Protein AF-A0A2W5KYD9-F1 (afdb_monomer)

Sequence (309 aa):
MPAWAARDASGAVLNAMAQARIAEEENRPAAALMALTTLASHAPTLPGLRGRMLEQAIEAGDLAAARSAAAALWQAGDLRFDAQLVLVVDAMRRSDWKGAQAYLDGRSGKTGADLGARLIHDSLDAWIAVGRRDAAAEAVLLRAGGGARPEPALLLEAALVQLARGRVQEAVELSDAVTLTDRTSQLVALRLAATFDRVKQGAAADRLRKRITLAAGGREDPALMLPDRPVLTPRQGGAHWLALIADGMARTPNSSAKVPLLFARAAYWLDPDDWTARAALVEALDRNERGADALALLDAGRQGLPPVL

Mean predicted aligned error: 6.6 Å

Solvent-accessible surface area (backbone atoms only — not comparable to full-atom values): 16009 Å² total; per-residue (Å²): 142,63,70,63,65,53,48,52,52,52,52,51,41,53,49,23,50,50,49,18,51,51,22,53,76,69,71,33,29,58,57,14,32,53,22,45,51,55,26,39,76,76,44,72,80,50,85,66,48,53,59,52,38,22,53,22,16,54,69,53,63,38,60,70,56,20,40,52,28,22,51,54,33,47,76,70,67,50,79,46,67,72,37,36,53,44,48,23,42,52,22,47,63,71,65,35,38,68,57,19,49,53,42,65,55,67,56,78,85,65,75,90,80,54,66,70,56,63,74,44,44,48,61,42,50,23,23,37,27,50,65,67,61,49,92,63,27,33,52,56,20,47,55,60,16,64,40,101,65,66,34,47,40,38,42,39,49,25,22,40,47,29,43,54,69,69,38,52,68,61,19,50,55,49,51,71,70,52,67,69,83,48,71,65,25,39,56,44,43,48,32,42,22,31,28,27,44,77,73,71,35,49,75,58,16,54,53,46,51,52,51,41,53,61,64,48,68,82,59,89,50,72,78,80,68,52,82,78,52,58,50,67,46,41,42,44,45,44,11,51,55,30,12,50,51,11,45,56,44,65,70,38,84,94,50,66,46,64,58,19,32,52,30,4,47,49,4,26,70,41,29,69,82,39,64,62,12,43,50,24,31,30,55,22,28,40,65,61,78,30,51,71,63,24,49,53,55,50,59,68,39,62,82,70,56,74,84,84,126

Foldseek 3Di:
DPPVVVVVLVVQLVVLVVQLVVCVVVLNLVSNLVSLVSNCVSCVPPPCSLVSNLLSCLSVLPLVSNQVSLVVCVVVVNLDPLSLLSQLLVCVLVLVLVSNVCSLCVCVPPDDDPVSSVLQNLQLQLLSCLSVVPPQSLPSLCDVQVPPHHDLLSLLSSLLSCVLNVVPVVSLVSLVPGQQADDSNLLSLLQSLLQCVVVVNPVSSVVSVVNSVVNCVPDDDVSSVPDHDHQRHSLSSSLSSLLSVLVVQLPDPPHDLSVSSSSLSSSCSSPVPDPSSLVSNLSSCVVSVNNVVSVVSVVVCVVPDDPPD

Structure (mmCIF, N/CA/C/O backbone):
data_AF-A0A2W5KYD9-F1
#
_entry.id   AF-A0A2W5KYD9-F1
#
loop_
_atom_site.group_PDB
_atom_site.id
_atom_site.type_symbol
_atom_site.label_atom_id
_atom_site.label_alt_id
_atom_site.label_comp_id
_atom_site.label_asym_id
_atom_site.label_entity_id
_atom_site.label_seq_id
_atom_site.pdbx_PDB_ins_code
_atom_site.Cartn_x
_atom_site.Cartn_y
_atom_site.Cartn_z
_atom_site.occupancy
_atom_site.B_iso_or_equiv
_atom_site.auth_seq_id
_atom_site.auth_comp_id
_atom_site.auth_asym_id
_atom_site.auth_atom_id
_atom_site.pdbx_PDB_model_num
ATOM 1 N N . MET A 1 1 ? 39.799 -11.633 -35.690 1.00 51.69 1 MET A N 1
ATOM 2 C CA . MET A 1 1 ? 38.345 -11.424 -35.873 1.00 51.69 1 MET A CA 1
ATOM 3 C C . MET A 1 1 ? 37.736 -10.601 -34.721 1.00 51.69 1 MET A C 1
ATOM 5 O O . MET A 1 1 ? 37.120 -11.205 -33.857 1.00 51.69 1 MET A O 1
ATOM 9 N N . PRO A 1 2 ? 37.906 -9.260 -34.649 1.00 58.34 2 PRO A N 1
ATOM 10 C CA . PRO A 1 2 ? 37.255 -8.450 -33.599 1.00 58.34 2 PRO A CA 1
ATOM 11 C C . PRO A 1 2 ? 36.249 -7.398 -34.119 1.00 58.34 2 PRO A C 1
ATOM 13 O O . PRO A 1 2 ? 35.362 -6.981 -33.385 1.00 58.34 2 PRO A O 1
ATOM 16 N N . ALA A 1 3 ? 36.348 -6.966 -35.381 1.00 48.97 3 ALA A N 1
ATOM 17 C CA . ALA A 1 3 ? 35.608 -5.801 -35.879 1.00 48.97 3 ALA A CA 1
ATOM 18 C C . ALA A 1 3 ? 34.137 -6.086 -36.241 1.00 48.97 3 ALA A C 1
ATOM 20 O O . ALA A 1 3 ? 33.310 -5.181 -36.176 1.00 48.97 3 ALA A O 1
ATOM 21 N N . TRP A 1 4 ? 33.804 -7.323 -36.626 1.00 43.03 4 TRP A N 1
ATOM 22 C CA . TRP A 1 4 ? 32.435 -7.702 -37.006 1.00 43.03 4 TRP A CA 1
ATOM 23 C C . TRP A 1 4 ? 31.566 -7.955 -35.772 1.00 43.03 4 TRP A C 1
ATOM 25 O O . TRP A 1 4 ? 30.518 -7.338 -35.645 1.00 43.03 4 TRP A O 1
ATOM 35 N N . ALA A 1 5 ? 32.077 -8.694 -34.782 1.00 54.06 5 ALA A N 1
ATOM 36 C CA . ALA A 1 5 ? 31.387 -8.908 -33.508 1.00 54.06 5 ALA A CA 1
ATOM 37 C C . ALA A 1 5 ? 31.076 -7.594 -32.759 1.00 54.06 5 ALA A C 1
ATOM 39 O O . ALA A 1 5 ? 30.015 -7.458 -32.158 1.00 54.06 5 ALA A O 1
ATOM 40 N N . ALA A 1 6 ? 31.970 -6.599 -32.830 1.00 59.09 6 ALA A N 1
ATOM 41 C CA . ALA A 1 6 ? 31.727 -5.279 -32.246 1.00 59.09 6 ALA A CA 1
ATOM 42 C C . ALA A 1 6 ? 30.651 -4.470 -33.001 1.00 59.09 6 ALA A C 1
ATOM 44 O O . ALA A 1 6 ? 29.871 -3.751 -32.371 1.00 59.09 6 ALA A O 1
ATOM 45 N N . ARG A 1 7 ? 30.578 -4.582 -34.337 1.00 60.56 7 ARG A N 1
ATOM 46 C CA . ARG A 1 7 ? 29.508 -3.964 -35.143 1.00 60.56 7 ARG A CA 1
ATOM 47 C C . ARG A 1 7 ? 28.155 -4.633 -34.914 1.00 60.56 7 ARG A C 1
ATOM 49 O O . ARG A 1 7 ? 27.170 -3.917 -34.758 1.00 60.56 7 ARG A O 1
ATOM 56 N N . ASP A 1 8 ? 28.122 -5.957 -34.813 1.00 64.88 8 ASP A N 1
ATOM 57 C CA . ASP A 1 8 ? 26.895 -6.720 -34.560 1.00 64.88 8 ASP A CA 1
ATOM 58 C C . ASP A 1 8 ? 26.340 -6.430 -33.159 1.00 64.88 8 ASP A C 1
ATOM 60 O O . ASP A 1 8 ? 25.150 -6.157 -33.004 1.00 64.88 8 ASP A O 1
ATOM 64 N N . ALA A 1 9 ? 27.214 -6.364 -32.146 1.00 67.94 9 ALA A N 1
ATOM 65 C CA . ALA A 1 9 ? 26.836 -5.949 -30.795 1.00 67.94 9 ALA A CA 1
ATOM 66 C C . ALA A 1 9 ? 26.311 -4.501 -30.758 1.00 67.94 9 ALA A C 1
ATOM 68 O O . ALA A 1 9 ? 25.329 -4.215 -30.074 1.00 67.94 9 ALA A O 1
ATOM 69 N N . SER A 1 10 ? 26.915 -3.591 -31.531 1.00 76.06 10 SER A N 1
ATOM 70 C CA . SER A 1 10 ? 26.472 -2.190 -31.606 1.00 76.06 10 SER A CA 1
ATOM 71 C C . SER A 1 10 ? 25.113 -2.050 -32.306 1.00 76.06 10 SER A C 1
ATOM 73 O O . SER A 1 10 ? 24.264 -1.285 -31.851 1.00 76.06 10 SER A O 1
ATOM 75 N N . GLY A 1 11 ? 24.871 -2.819 -33.374 1.00 85.12 11 GLY A N 1
ATOM 76 C CA . GLY A 1 11 ? 23.573 -2.881 -34.052 1.00 85.12 11 GLY A CA 1
ATOM 77 C C . GLY A 1 11 ? 22.468 -3.455 -33.161 1.00 85.12 11 GLY A C 1
ATOM 78 O O . GLY A 1 11 ? 21.372 -2.898 -33.109 1.00 85.12 11 GLY A O 1
ATOM 79 N N . ALA A 1 12 ? 22.766 -4.513 -32.400 1.00 85.56 12 ALA A N 1
ATOM 80 C CA . ALA A 1 12 ? 21.826 -5.114 -31.453 1.00 85.56 12 ALA A CA 1
ATOM 81 C C . ALA A 1 12 ? 21.432 -4.147 -30.322 1.00 85.56 12 ALA A C 1
ATOM 83 O O . ALA A 1 12 ? 20.250 -4.038 -29.993 1.00 85.56 12 ALA A O 1
ATOM 84 N N . VAL A 1 13 ? 22.397 -3.398 -29.772 1.00 88.81 13 VAL A N 1
ATOM 85 C CA . VAL A 1 13 ? 22.153 -2.370 -28.742 1.00 88.81 13 VAL A CA 1
ATOM 86 C C . VAL A 1 13 ? 21.241 -1.260 -29.266 1.00 88.81 13 VAL A C 1
ATOM 88 O O . VAL A 1 13 ? 20.261 -0.912 -28.606 1.00 88.81 13 VAL A O 1
ATOM 91 N N . LEU A 1 14 ? 21.526 -0.722 -30.457 1.00 89.88 14 LEU A N 1
ATOM 92 C CA . LEU A 1 14 ? 20.711 0.336 -31.061 1.00 89.88 14 LEU A CA 1
ATOM 93 C C . LEU A 1 14 ? 19.295 -0.148 -31.379 1.00 89.88 14 LEU A C 1
ATOM 95 O O . LEU A 1 14 ? 18.331 0.558 -31.086 1.00 89.88 14 LEU A O 1
ATOM 99 N N . ASN A 1 15 ? 19.157 -1.362 -31.916 1.00 92.56 15 ASN A N 1
ATOM 100 C CA . ASN A 1 15 ? 17.852 -1.947 -32.202 1.00 92.56 15 ASN A CA 1
ATOM 101 C C . ASN A 1 15 ? 17.028 -2.155 -30.920 1.00 92.56 15 ASN A C 1
ATOM 103 O O . ASN A 1 15 ? 15.871 -1.747 -30.866 1.00 92.56 15 ASN A O 1
ATOM 107 N N . ALA A 1 16 ? 17.624 -2.716 -29.862 1.00 91.94 16 ALA A N 1
ATOM 108 C CA . ALA A 1 16 ? 16.940 -2.900 -28.581 1.00 91.94 16 ALA A CA 1
ATOM 109 C C . ALA A 1 16 ? 16.530 -1.558 -27.946 1.00 91.94 16 ALA A C 1
ATOM 111 O O . ALA A 1 16 ? 15.434 -1.438 -27.400 1.00 91.94 16 ALA A O 1
ATOM 112 N N . MET A 1 17 ? 17.373 -0.525 -28.057 1.00 91.94 17 MET A N 1
ATOM 113 C CA . MET A 1 17 ? 17.042 0.820 -27.584 1.00 91.94 17 MET A CA 1
ATOM 114 C C . MET A 1 17 ? 15.884 1.443 -28.376 1.00 91.94 17 MET A C 1
ATOM 116 O O . MET A 1 17 ? 14.991 2.033 -27.768 1.00 91.94 17 MET A O 1
ATOM 120 N N . ALA A 1 18 ? 15.874 1.292 -29.704 1.00 94.75 18 ALA A N 1
ATOM 121 C CA . ALA A 1 18 ? 14.788 1.771 -30.555 1.00 94.75 18 ALA A CA 1
ATOM 122 C C . ALA A 1 18 ? 13.467 1.054 -30.235 1.00 94.75 18 ALA A C 1
ATOM 124 O O . ALA A 1 18 ? 12.450 1.712 -30.034 1.00 94.75 18 ALA A O 1
ATOM 125 N N . GLN A 1 19 ? 13.489 -0.275 -30.099 1.00 95.50 19 GLN A N 1
ATOM 126 C CA . GLN A 1 19 ? 12.313 -1.065 -29.719 1.00 95.50 19 GLN A CA 1
ATOM 127 C C . GLN A 1 19 ? 11.769 -0.671 -28.344 1.00 95.50 19 GLN A C 1
ATOM 129 O O . GLN A 1 19 ? 10.561 -0.504 -28.192 1.00 95.50 19 GLN A O 1
ATOM 134 N N . ALA A 1 20 ? 12.651 -0.473 -27.358 1.00 94.88 20 ALA A N 1
ATOM 135 C CA . ALA A 1 20 ? 12.248 -0.002 -26.037 1.00 94.88 20 ALA A CA 1
ATOM 136 C C . ALA A 1 20 ? 11.570 1.368 -26.121 1.00 94.88 20 ALA A C 1
ATOM 138 O O . ALA A 1 20 ? 10.526 1.568 -25.510 1.00 94.88 20 ALA A O 1
ATOM 139 N N . ARG A 1 21 ? 12.130 2.296 -26.907 1.00 95.06 21 ARG A N 1
ATOM 140 C CA . ARG A 1 21 ? 11.574 3.642 -27.046 1.00 95.06 21 ARG A CA 1
ATOM 141 C C . ARG A 1 21 ? 10.215 3.650 -27.745 1.00 95.06 21 ARG A C 1
ATOM 143 O O . ARG A 1 21 ? 9.313 4.326 -27.269 1.00 95.06 21 ARG A O 1
ATOM 150 N N . ILE A 1 22 ? 10.065 2.879 -28.822 1.00 96.75 22 ILE A N 1
ATOM 151 C CA . ILE A 1 22 ? 8.786 2.729 -29.529 1.00 96.75 22 ILE A CA 1
ATOM 152 C C . ILE A 1 22 ? 7.730 2.166 -28.575 1.00 96.75 22 ILE A C 1
ATOM 154 O O . ILE A 1 22 ? 6.649 2.727 -28.461 1.00 96.75 22 ILE A O 1
ATOM 158 N N . ALA A 1 23 ? 8.052 1.105 -27.832 1.00 94.88 23 ALA A N 1
ATOM 159 C CA . ALA A 1 23 ? 7.108 0.512 -26.891 1.00 94.88 23 ALA A CA 1
ATOM 160 C C . ALA A 1 23 ? 6.724 1.463 -25.740 1.00 94.88 23 ALA A C 1
ATOM 162 O O . ALA A 1 23 ? 5.575 1.451 -25.308 1.00 94.88 23 ALA A O 1
ATOM 163 N N . GLU A 1 24 ? 7.652 2.294 -25.254 1.00 93.69 24 GLU A N 1
ATOM 164 C CA . GLU A 1 24 ? 7.353 3.351 -24.274 1.00 93.69 24 GLU A CA 1
ATOM 165 C C . GLU A 1 24 ? 6.409 4.417 -24.852 1.00 93.69 24 GLU A C 1
ATOM 167 O O . GLU A 1 24 ? 5.484 4.846 -24.168 1.00 93.69 24 GLU A O 1
ATOM 172 N N . GLU A 1 25 ? 6.617 4.837 -26.103 1.00 92.62 25 GLU A N 1
ATOM 173 C CA . GLU A 1 25 ? 5.760 5.818 -26.789 1.00 92.62 25 GLU A CA 1
ATOM 174 C C . GLU A 1 25 ? 4.370 5.259 -27.108 1.00 92.62 25 GLU A C 1
ATOM 176 O O . GLU A 1 25 ? 3.381 5.982 -27.038 1.00 92.62 25 GLU A O 1
ATOM 181 N N . GLU A 1 26 ? 4.278 3.962 -27.391 1.00 93.06 26 GLU A N 1
ATOM 182 C CA . GLU A 1 26 ? 3.017 3.244 -27.587 1.00 93.06 26 GLU A CA 1
ATOM 183 C C . GLU A 1 26 ? 2.330 2.848 -26.268 1.00 93.06 26 GLU A C 1
ATOM 185 O O . GLU A 1 26 ? 1.309 2.159 -26.303 1.00 93.06 26 GLU A O 1
ATOM 190 N N . ASN A 1 27 ? 2.884 3.236 -25.111 1.00 90.12 27 ASN A N 1
ATOM 191 C CA . ASN A 1 27 ? 2.369 2.892 -23.782 1.00 90.12 27 ASN A CA 1
ATOM 192 C C . ASN A 1 27 ? 2.209 1.368 -23.572 1.00 90.12 27 ASN A C 1
ATOM 194 O O . ASN A 1 27 ? 1.225 0.875 -23.016 1.00 90.12 27 ASN A O 1
ATOM 198 N N . ARG A 1 28 ? 3.198 0.595 -24.044 1.00 93.38 28 ARG A N 1
ATOM 199 C CA . ARG A 1 28 ? 3.281 -0.873 -23.942 1.00 93.38 28 ARG A CA 1
ATOM 200 C C . ARG A 1 28 ? 4.388 -1.286 -22.964 1.00 93.38 28 ARG A C 1
ATOM 202 O O . ARG A 1 28 ? 5.424 -1.809 -23.391 1.00 93.38 28 ARG A O 1
ATOM 209 N N . PRO A 1 29 ? 4.189 -1.125 -21.644 1.00 94.25 29 PRO A N 1
ATOM 210 C CA . PRO A 1 29 ? 5.271 -1.253 -20.669 1.00 94.25 29 PRO A CA 1
ATOM 211 C C . PRO A 1 29 ? 5.880 -2.658 -20.585 1.00 94.25 29 PRO A C 1
ATOM 213 O O . PRO A 1 29 ? 7.080 -2.801 -20.372 1.00 94.25 29 PRO A O 1
ATOM 216 N N . ALA A 1 30 ? 5.096 -3.716 -20.824 1.00 94.44 30 ALA A N 1
ATOM 217 C CA . ALA A 1 30 ? 5.629 -5.079 -20.876 1.00 94.44 30 ALA A CA 1
ATOM 218 C C . ALA A 1 30 ? 6.580 -5.287 -22.073 1.00 94.44 30 ALA A C 1
ATOM 220 O O . ALA A 1 30 ? 7.645 -5.887 -21.927 1.00 94.44 30 ALA A O 1
ATOM 221 N N . ALA A 1 31 ? 6.233 -4.743 -23.245 1.00 95.31 31 ALA A N 1
ATOM 222 C CA . ALA A 1 31 ? 7.085 -4.803 -24.431 1.00 95.31 31 ALA A CA 1
ATOM 223 C C . ALA A 1 31 ? 8.344 -3.938 -24.259 1.00 95.31 31 ALA A C 1
ATOM 225 O O . ALA A 1 31 ? 9.447 -4.380 -24.588 1.00 95.31 31 ALA A O 1
ATOM 226 N N . ALA A 1 32 ? 8.200 -2.747 -23.667 1.00 96.44 32 ALA A N 1
ATOM 227 C CA . ALA A 1 32 ? 9.325 -1.886 -23.322 1.00 96.44 32 ALA A CA 1
ATOM 228 C C . ALA A 1 32 ? 10.283 -2.588 -22.351 1.00 96.44 32 ALA A C 1
ATOM 230 O O . ALA A 1 32 ? 11.487 -2.631 -22.594 1.00 96.44 32 ALA A O 1
ATOM 231 N N . LEU A 1 33 ? 9.759 -3.222 -21.299 1.00 96.75 33 LEU A N 1
ATOM 232 C CA . LEU A 1 33 ? 10.554 -3.989 -20.342 1.00 96.75 33 LEU A CA 1
ATOM 233 C C . LEU A 1 33 ? 11.313 -5.148 -21.006 1.00 96.75 33 LEU A C 1
ATOM 235 O O . LEU A 1 33 ? 12.492 -5.355 -20.708 1.00 96.75 33 LEU A O 1
ATOM 239 N N . MET A 1 34 ? 10.681 -5.887 -21.923 1.00 96.38 34 MET A N 1
ATOM 240 C CA . MET A 1 34 ? 11.351 -6.949 -22.686 1.00 96.38 34 MET A CA 1
ATOM 241 C C . MET A 1 34 ? 12.514 -6.403 -23.527 1.00 96.38 34 MET A C 1
ATOM 243 O O . MET A 1 34 ? 13.619 -6.959 -23.507 1.00 96.38 34 MET A O 1
ATOM 247 N N . ALA A 1 35 ? 12.300 -5.288 -24.229 1.00 95.81 35 ALA A N 1
ATOM 248 C CA . ALA A 1 35 ? 13.339 -4.643 -25.025 1.00 95.81 35 ALA A CA 1
ATOM 249 C C . ALA A 1 35 ? 14.477 -4.086 -24.147 1.00 95.81 35 ALA A C 1
ATOM 251 O O . ALA A 1 35 ? 15.650 -4.276 -24.464 1.00 95.81 35 ALA A O 1
ATOM 252 N N . LEU A 1 36 ? 14.163 -3.487 -22.993 1.00 96.25 36 LEU A N 1
ATOM 253 C CA . LEU A 1 36 ? 15.159 -3.016 -22.022 1.00 96.25 36 LEU A CA 1
ATOM 254 C C . LEU A 1 36 ? 15.950 -4.168 -21.387 1.00 96.25 36 LEU A C 1
ATOM 256 O O . LEU A 1 36 ? 17.146 -4.031 -21.150 1.00 96.25 36 LEU A O 1
ATOM 260 N N . THR A 1 37 ? 15.317 -5.317 -21.154 1.00 95.00 37 THR A N 1
ATOM 261 C CA . THR A 1 37 ? 16.001 -6.531 -20.678 1.00 95.00 37 THR A CA 1
ATOM 262 C C . THR A 1 37 ? 16.984 -7.048 -21.728 1.00 95.00 37 THR A C 1
ATOM 264 O O . THR A 1 37 ? 18.118 -7.400 -21.402 1.00 95.00 37 THR A O 1
ATOM 267 N N . THR A 1 38 ? 16.590 -7.011 -23.003 1.00 94.62 38 THR A N 1
ATOM 268 C CA . THR A 1 38 ? 17.481 -7.324 -24.130 1.00 94.62 38 THR A CA 1
ATOM 269 C C . THR A 1 38 ? 18.628 -6.318 -24.218 1.00 94.62 38 THR A C 1
ATOM 271 O O . THR A 1 38 ? 19.781 -6.694 -24.400 1.00 94.62 38 THR A O 1
ATOM 274 N N . LEU A 1 39 ? 18.360 -5.027 -24.024 1.00 93.44 39 LEU A N 1
ATOM 275 C CA . LEU A 1 39 ? 19.405 -4.008 -23.956 1.00 93.44 39 LEU A CA 1
ATOM 276 C C . LEU A 1 39 ? 20.373 -4.276 -22.790 1.00 93.44 39 LEU A C 1
ATOM 278 O O . LEU A 1 39 ? 21.585 -4.183 -22.971 1.00 93.44 39 LEU A O 1
ATOM 282 N N . ALA A 1 40 ? 19.868 -4.681 -21.623 1.00 93.06 40 ALA A N 1
ATOM 283 C CA . ALA A 1 40 ? 20.679 -4.998 -20.449 1.00 93.06 40 ALA A CA 1
ATOM 284 C C . ALA A 1 40 ? 21.603 -6.205 -20.653 1.00 93.06 40 ALA A C 1
ATOM 286 O O . ALA A 1 40 ? 22.701 -6.209 -20.100 1.00 93.06 40 ALA A O 1
ATOM 287 N N . SER A 1 41 ? 21.218 -7.199 -21.462 1.00 92.69 41 SER A N 1
ATOM 288 C CA . SER A 1 41 ? 22.099 -8.336 -21.765 1.00 92.69 41 SER A CA 1
ATOM 289 C C . SER A 1 41 ? 23.302 -7.945 -22.629 1.00 92.69 41 SER A C 1
ATOM 291 O O . SER A 1 41 ? 24.327 -8.618 -22.579 1.00 92.69 41 SER A O 1
ATOM 293 N N . HIS A 1 42 ? 23.193 -6.860 -23.402 1.00 91.50 42 HIS A N 1
ATOM 294 C CA . HIS A 1 42 ? 24.260 -6.364 -24.279 1.00 91.50 42 HIS A CA 1
ATOM 295 C C . HIS A 1 42 ? 25.037 -5.183 -23.670 1.00 91.50 42 HIS A C 1
ATOM 297 O O . HIS A 1 42 ? 26.229 -5.032 -23.928 1.00 91.50 42 HIS A O 1
ATOM 303 N N . ALA A 1 43 ? 24.382 -4.350 -22.854 1.00 90.31 43 ALA A N 1
ATOM 304 C CA . ALA A 1 43 ? 24.940 -3.135 -22.258 1.00 90.31 43 ALA A CA 1
ATOM 305 C C . ALA A 1 43 ? 24.471 -2.940 -20.792 1.00 90.31 43 ALA A C 1
ATOM 307 O O . ALA A 1 43 ? 23.767 -1.975 -20.480 1.00 90.31 43 ALA A O 1
ATOM 308 N N . PRO A 1 44 ? 24.869 -3.821 -19.852 1.00 87.50 44 PRO A N 1
ATOM 309 C CA . PRO A 1 44 ? 24.339 -3.851 -18.478 1.00 87.50 44 PRO A CA 1
ATOM 310 C C . PRO A 1 44 ? 24.717 -2.640 -17.610 1.00 87.50 44 PRO A C 1
ATOM 312 O O . PRO A 1 44 ? 24.123 -2.424 -16.550 1.00 87.50 44 PRO A O 1
ATOM 315 N N . THR A 1 45 ? 25.731 -1.877 -18.019 1.00 87.81 45 THR A N 1
ATOM 316 C CA . THR A 1 45 ? 26.242 -0.690 -17.316 1.00 87.81 45 THR A CA 1
ATOM 317 C C . THR A 1 45 ? 25.744 0.621 -17.918 1.00 87.81 45 THR A C 1
ATOM 319 O O . THR A 1 45 ? 26.177 1.686 -17.478 1.00 87.81 45 THR A O 1
ATOM 322 N N . LEU A 1 46 ? 24.839 0.565 -18.905 1.00 88.88 46 LEU A N 1
ATOM 323 C CA . LEU A 1 46 ? 24.275 1.758 -19.526 1.00 88.88 46 LEU A CA 1
ATOM 324 C C . LEU A 1 46 ? 23.594 2.641 -18.455 1.00 88.88 46 LEU A C 1
ATOM 326 O O . LEU A 1 46 ? 22.688 2.164 -17.758 1.00 88.88 46 LEU A O 1
ATOM 330 N N . PRO A 1 47 ? 24.002 3.916 -18.304 1.00 88.38 47 PRO A N 1
ATOM 331 C CA . PRO A 1 47 ? 23.411 4.813 -17.316 1.00 88.38 47 PRO A CA 1
ATOM 332 C C . PRO A 1 47 ? 21.893 4.943 -17.485 1.00 88.38 47 PRO A C 1
ATOM 334 O O . PRO A 1 47 ? 21.381 5.010 -18.600 1.00 88.38 47 PRO A O 1
ATOM 337 N N . GLY A 1 48 ? 21.159 4.959 -16.371 1.00 89.25 48 GLY A N 1
ATOM 338 C CA . GLY A 1 48 ? 19.697 5.102 -16.363 1.00 89.25 48 GLY A CA 1
ATOM 339 C C . GLY A 1 48 ? 18.903 3.857 -16.786 1.00 89.25 48 GLY A C 1
ATOM 340 O O . GLY A 1 48 ? 17.696 3.816 -16.551 1.00 89.25 48 GLY A O 1
ATOM 341 N N . LEU A 1 49 ? 19.545 2.812 -17.326 1.00 93.94 49 LEU A N 1
ATOM 342 C CA . LEU A 1 49 ? 18.860 1.603 -17.800 1.00 93.94 49 LEU A CA 1
ATOM 343 C C . LEU A 1 49 ? 18.045 0.918 -16.698 1.00 93.94 49 LEU A C 1
ATOM 345 O O . LEU A 1 49 ? 16.878 0.599 -16.895 1.00 93.94 49 LEU A O 1
ATOM 349 N N . ARG A 1 50 ? 18.636 0.743 -15.512 1.00 93.62 50 ARG A N 1
ATOM 350 C CA . ARG A 1 50 ? 17.964 0.099 -14.370 1.00 93.62 50 ARG A CA 1
ATOM 351 C C . ARG A 1 50 ? 16.762 0.900 -13.868 1.00 93.62 50 ARG A C 1
ATOM 353 O O . ARG A 1 50 ? 15.763 0.302 -13.489 1.00 93.62 50 ARG A O 1
ATOM 360 N N . GLY A 1 51 ? 16.848 2.232 -13.911 1.00 95.38 51 GLY A N 1
ATOM 361 C CA . GLY A 1 51 ? 15.730 3.121 -13.586 1.00 95.38 51 GLY A CA 1
ATOM 362 C C . GLY A 1 51 ? 14.572 2.951 -14.567 1.00 95.38 51 GLY A C 1
ATOM 363 O O . GLY A 1 51 ? 13.442 2.743 -14.141 1.00 95.38 51 GLY A O 1
ATOM 364 N N . ARG A 1 52 ? 14.862 2.919 -15.874 1.00 95.81 52 ARG A N 1
ATOM 365 C CA . ARG A 1 52 ? 13.845 2.649 -16.905 1.00 95.81 52 ARG A CA 1
ATOM 366 C C . ARG A 1 52 ? 13.237 1.257 -16.760 1.00 95.81 52 ARG A C 1
ATOM 368 O O . ARG A 1 52 ? 12.025 1.117 -16.830 1.00 95.81 52 ARG A O 1
ATOM 375 N N . MET A 1 53 ? 14.050 0.230 -16.501 1.00 97.56 53 MET A N 1
ATOM 376 C CA . MET A 1 53 ? 13.541 -1.125 -16.249 1.00 97.56 53 MET A CA 1
ATOM 377 C C . MET A 1 53 ? 12.605 -1.166 -15.036 1.00 97.56 53 MET A C 1
ATOM 379 O O . MET A 1 53 ? 11.571 -1.824 -15.100 1.00 97.56 53 MET A O 1
ATOM 383 N N . LEU A 1 54 ? 12.942 -0.458 -13.952 1.00 97.88 54 LEU A N 1
ATOM 384 C CA . LEU A 1 54 ? 12.080 -0.344 -12.777 1.00 97.88 54 LEU A CA 1
ATOM 385 C C . LEU A 1 54 ? 10.744 0.324 -13.129 1.00 97.88 54 LEU A C 1
ATOM 387 O O . LEU A 1 54 ? 9.694 -0.234 -12.819 1.00 97.88 54 LEU A O 1
ATOM 391 N N . GLU A 1 55 ? 10.781 1.475 -13.802 1.00 96.38 55 GLU A N 1
ATOM 392 C CA . GLU A 1 55 ? 9.581 2.205 -14.227 1.00 96.38 55 GLU A CA 1
ATOM 393 C C . GLU A 1 55 ? 8.676 1.332 -15.102 1.00 96.38 55 GLU A C 1
ATOM 395 O O . GLU A 1 55 ? 7.496 1.170 -14.797 1.00 96.38 55 GLU A O 1
ATOM 400 N N . GLN A 1 56 ? 9.239 0.687 -16.128 1.00 96.94 56 GLN A N 1
ATOM 401 C CA . GLN A 1 56 ? 8.476 -0.172 -17.034 1.00 96.94 56 GLN A CA 1
ATOM 402 C C . GLN A 1 56 ? 7.938 -1.428 -16.338 1.00 96.94 56 GLN A C 1
ATOM 404 O O . GLN A 1 56 ? 6.832 -1.867 -16.641 1.00 96.94 56 GLN A O 1
ATOM 409 N N . ALA A 1 57 ? 8.655 -1.988 -15.361 1.00 97.88 57 ALA A N 1
ATOM 410 C CA . ALA A 1 57 ? 8.154 -3.111 -14.572 1.00 97.88 57 ALA A CA 1
ATOM 411 C C . ALA A 1 57 ? 7.000 -2.721 -13.635 1.00 97.88 57 ALA A C 1
ATOM 413 O O . ALA A 1 57 ? 6.017 -3.460 -13.534 1.00 97.88 57 ALA A O 1
ATOM 414 N N . ILE A 1 58 ? 7.075 -1.550 -12.991 1.00 97.19 58 ILE A N 1
ATOM 415 C CA . ILE A 1 58 ? 5.976 -1.006 -12.176 1.00 97.19 58 ILE A CA 1
ATOM 416 C C . ILE A 1 58 ? 4.756 -0.744 -13.056 1.00 97.19 58 ILE A C 1
ATOM 418 O O . ILE A 1 58 ? 3.650 -1.179 -12.722 1.00 97.19 58 ILE A O 1
ATOM 422 N N . GLU A 1 59 ? 4.957 -0.086 -14.201 1.00 94.81 59 GLU A N 1
ATOM 423 C CA . GLU A 1 59 ? 3.894 0.155 -15.168 1.00 94.81 59 GLU A CA 1
ATOM 424 C C . GLU A 1 59 ? 3.292 -1.192 -15.599 1.00 94.81 59 GLU A C 1
ATOM 426 O O . GLU A 1 59 ? 2.103 -1.425 -15.376 1.00 94.81 59 GLU A O 1
ATOM 431 N N . ALA A 1 60 ? 4.083 -2.156 -16.070 1.00 94.44 60 ALA A N 1
ATOM 432 C CA . ALA A 1 60 ? 3.603 -3.483 -16.469 1.00 94.44 60 ALA A CA 1
ATOM 433 C C . ALA A 1 60 ? 2.903 -4.269 -15.339 1.00 94.44 60 ALA A C 1
ATOM 435 O O . ALA A 1 60 ? 2.102 -5.156 -15.619 1.00 94.44 60 ALA A O 1
ATOM 436 N N . GLY A 1 61 ? 3.143 -3.922 -14.071 1.00 95.31 61 GLY A N 1
ATOM 437 C CA . GLY A 1 61 ? 2.620 -4.651 -12.915 1.00 95.31 61 GLY A CA 1
ATOM 438 C C . GLY A 1 61 ? 3.419 -5.909 -12.573 1.00 95.31 61 GLY A C 1
ATOM 439 O O . GLY A 1 61 ? 2.959 -6.716 -11.763 1.00 95.31 61 GLY A O 1
ATOM 440 N N . ASP A 1 62 ? 4.610 -6.063 -13.153 1.00 97.12 62 ASP A N 1
ATOM 441 C CA . ASP A 1 62 ? 5.517 -7.180 -12.907 1.00 97.12 62 ASP A CA 1
ATOM 442 C C . ASP A 1 62 ? 6.354 -6.907 -11.649 1.00 97.12 62 ASP A C 1
ATOM 444 O O . ASP A 1 62 ? 7.431 -6.306 -11.696 1.00 97.12 62 ASP A O 1
ATOM 448 N N . LEU A 1 63 ? 5.851 -7.366 -10.497 1.00 97.31 63 LEU A N 1
ATOM 449 C CA . LEU A 1 63 ? 6.562 -7.214 -9.226 1.00 97.31 63 LEU A CA 1
ATOM 450 C C . LEU A 1 63 ? 7.929 -7.910 -9.242 1.00 97.31 63 LEU A C 1
ATOM 452 O O . LEU A 1 63 ? 8.861 -7.423 -8.607 1.00 97.31 63 LEU A O 1
ATOM 456 N N . ALA A 1 64 ? 8.072 -9.049 -9.925 1.00 97.06 64 ALA A N 1
ATOM 457 C CA . ALA A 1 64 ? 9.324 -9.799 -9.905 1.00 97.06 64 ALA A CA 1
ATOM 458 C C . ALA A 1 64 ? 10.431 -9.022 -10.628 1.00 97.06 64 ALA A C 1
ATOM 460 O O . ALA A 1 64 ? 11.534 -8.877 -10.084 1.00 97.06 64 ALA A O 1
ATOM 461 N N . ALA A 1 65 ? 10.116 -8.467 -11.801 1.00 97.19 65 ALA A N 1
ATOM 462 C CA . ALA A 1 65 ? 11.014 -7.587 -12.536 1.00 97.19 65 ALA A CA 1
ATOM 463 C C . ALA A 1 65 ? 11.271 -6.274 -11.782 1.00 97.19 65 ALA A C 1
ATOM 465 O O . ALA A 1 65 ? 12.430 -5.873 -11.641 1.00 97.19 65 ALA A O 1
ATOM 466 N N . ALA A 1 66 ? 10.229 -5.650 -11.216 1.00 98.19 66 ALA A N 1
ATOM 467 C CA . ALA A 1 66 ? 10.357 -4.411 -10.450 1.00 98.19 66 ALA A CA 1
ATOM 468 C C . ALA A 1 66 ? 11.273 -4.607 -9.236 1.00 98.19 66 ALA A C 1
ATOM 470 O O . ALA A 1 66 ? 12.210 -3.838 -9.035 1.00 98.19 66 ALA A O 1
ATOM 471 N N . ARG A 1 67 ? 11.078 -5.687 -8.469 1.00 97.75 67 ARG A N 1
ATOM 472 C CA . ARG A 1 67 ? 11.931 -6.066 -7.333 1.00 97.75 67 ARG A CA 1
ATOM 473 C C . ARG A 1 67 ? 13.381 -6.267 -7.759 1.00 97.75 67 ARG A C 1
ATOM 475 O O . ARG A 1 67 ? 14.284 -5.804 -7.068 1.00 97.75 67 ARG A O 1
ATOM 482 N N . SER A 1 68 ? 13.616 -6.947 -8.882 1.00 96.81 68 SER A N 1
ATOM 483 C CA . SER A 1 68 ? 14.970 -7.174 -9.398 1.00 96.81 68 SER A CA 1
ATOM 484 C C . SER A 1 68 ? 15.668 -5.858 -9.760 1.00 96.81 68 SER A C 1
ATOM 486 O O . SER A 1 68 ? 16.808 -5.629 -9.351 1.00 96.81 68 SER A O 1
ATOM 488 N N . ALA A 1 69 ? 14.979 -4.969 -10.481 1.00 96.75 69 ALA A N 1
ATOM 489 C CA . ALA A 1 69 ? 15.510 -3.660 -10.854 1.00 96.75 69 ALA A CA 1
ATOM 490 C C . ALA A 1 69 ? 15.735 -2.760 -9.625 1.00 96.75 69 ALA A C 1
ATOM 492 O O . ALA A 1 69 ? 16.808 -2.171 -9.484 1.00 96.75 69 ALA A O 1
ATOM 493 N N . ALA A 1 70 ? 14.773 -2.717 -8.698 1.00 97.38 70 ALA A N 1
ATOM 494 C CA . ALA A 1 70 ? 14.860 -1.960 -7.453 1.00 97.38 70 ALA A CA 1
ATOM 495 C C . ALA A 1 70 ? 16.026 -2.430 -6.573 1.00 97.38 70 ALA A C 1
ATOM 497 O O . ALA A 1 70 ? 16.796 -1.607 -6.085 1.00 97.38 70 ALA A O 1
ATOM 498 N N . ALA A 1 71 ? 16.217 -3.744 -6.419 1.00 96.44 71 ALA A N 1
ATOM 499 C CA . ALA A 1 71 ? 17.339 -4.292 -5.663 1.00 96.44 71 ALA A CA 1
ATOM 500 C C . ALA A 1 71 ? 18.688 -3.909 -6.290 1.00 96.44 71 ALA A C 1
ATOM 502 O O . ALA A 1 71 ? 19.612 -3.532 -5.573 1.00 96.44 71 ALA A O 1
ATOM 503 N N . ALA A 1 72 ? 18.803 -3.956 -7.621 1.00 94.50 72 ALA A N 1
ATOM 504 C CA . ALA A 1 72 ? 20.025 -3.560 -8.316 1.00 94.50 72 ALA A CA 1
ATOM 505 C C . ALA A 1 72 ? 20.344 -2.063 -8.141 1.00 94.50 72 ALA A C 1
ATOM 507 O O . ALA A 1 72 ? 21.509 -1.707 -7.964 1.00 94.50 72 ALA A O 1
ATOM 508 N N . LEU A 1 73 ? 19.326 -1.194 -8.164 1.00 94.19 73 LEU A N 1
ATOM 509 C CA . LEU A 1 73 ? 19.468 0.239 -7.870 1.00 94.19 73 LEU A CA 1
ATOM 510 C C . LEU A 1 73 ? 19.902 0.470 -6.419 1.00 94.19 73 LEU A C 1
ATOM 512 O O . LEU A 1 73 ? 20.878 1.176 -6.169 1.00 94.19 73 LEU A O 1
ATOM 516 N N . TRP A 1 74 ? 19.247 -0.211 -5.476 1.00 93.75 74 TRP A N 1
ATOM 517 C CA . TRP A 1 74 ? 19.537 -0.101 -4.049 1.00 93.75 74 TRP A CA 1
ATOM 518 C C . TRP A 1 74 ? 20.978 -0.498 -3.714 1.00 93.75 74 TRP A C 1
ATOM 520 O O . TRP A 1 74 ? 21.673 0.230 -3.010 1.00 93.75 74 TRP A O 1
ATOM 530 N N . GLN A 1 75 ? 21.461 -1.613 -4.274 1.00 92.75 75 GLN A N 1
ATOM 531 C CA . GLN A 1 75 ? 22.846 -2.065 -4.088 1.00 92.75 75 GLN A CA 1
ATOM 532 C C . GLN A 1 75 ? 23.872 -1.150 -4.764 1.00 92.75 75 GLN A C 1
ATOM 534 O O . GLN A 1 75 ? 25.002 -1.040 -4.297 1.00 92.75 75 GLN A O 1
ATOM 539 N N . ALA A 1 76 ? 23.483 -0.460 -5.839 1.00 90.75 76 ALA A N 1
ATOM 540 C CA . ALA A 1 76 ? 24.310 0.564 -6.472 1.00 90.75 76 ALA A CA 1
ATOM 541 C C . ALA A 1 76 ? 24.310 1.903 -5.704 1.00 90.75 76 ALA A C 1
ATOM 543 O O . ALA A 1 76 ? 24.998 2.837 -6.112 1.00 90.75 76 ALA A O 1
ATOM 544 N N . GLY A 1 77 ? 23.552 2.013 -4.606 1.00 89.44 77 GLY A N 1
ATOM 545 C CA . GLY A 1 77 ? 23.422 3.234 -3.812 1.00 89.44 77 GLY A CA 1
ATOM 546 C C . GLY A 1 77 ? 22.470 4.277 -4.406 1.00 89.44 77 GLY A C 1
ATOM 547 O O . GLY A 1 77 ? 22.398 5.387 -3.871 1.00 89.44 77 GLY A O 1
ATOM 548 N N . ASP A 1 78 ? 21.736 3.932 -5.470 1.00 89.50 78 ASP A N 1
ATOM 549 C CA . ASP A 1 78 ? 20.682 4.763 -6.050 1.00 89.50 78 ASP A CA 1
ATOM 550 C C . ASP A 1 78 ? 19.364 4.526 -5.297 1.00 89.50 78 ASP A C 1
ATOM 552 O O . ASP A 1 78 ? 18.551 3.661 -5.631 1.00 89.50 78 ASP A O 1
ATOM 556 N N . LEU A 1 79 ? 19.192 5.267 -4.202 1.00 87.81 79 LEU A N 1
ATOM 557 C CA . LEU A 1 79 ? 18.098 5.091 -3.246 1.00 87.81 79 LEU A CA 1
ATOM 558 C C . LEU A 1 79 ? 16.823 5.824 -3.693 1.00 87.81 79 LEU A C 1
ATOM 560 O O . LEU A 1 79 ? 16.291 6.647 -2.947 1.00 87.81 79 LEU A O 1
ATOM 564 N N . ARG A 1 80 ? 16.325 5.563 -4.907 1.00 89.75 80 ARG A N 1
ATOM 565 C CA . ARG A 1 80 ? 15.068 6.154 -5.415 1.00 89.75 80 ARG A CA 1
ATOM 566 C C . ARG A 1 80 ? 13.843 5.722 -4.597 1.00 89.75 80 ARG A C 1
ATOM 568 O O . ARG A 1 80 ? 13.857 4.692 -3.926 1.00 89.75 80 ARG A O 1
ATOM 575 N N . PHE A 1 81 ? 12.784 6.533 -4.633 1.00 90.88 81 PHE A N 1
ATOM 576 C CA . PHE A 1 81 ? 11.586 6.323 -3.808 1.00 90.88 81 PHE A CA 1
ATOM 577 C C . PHE A 1 81 ? 10.747 5.151 -4.320 1.00 90.88 81 PHE A C 1
ATOM 579 O O . PHE A 1 81 ? 10.325 4.301 -3.545 1.00 90.88 81 PHE A O 1
ATOM 586 N N . ASP A 1 82 ? 10.558 5.065 -5.634 1.00 93.44 82 ASP A N 1
ATOM 587 C CA . ASP A 1 82 ? 9.908 3.932 -6.292 1.00 93.44 82 ASP A CA 1
ATOM 588 C C . ASP A 1 82 ? 10.638 2.609 -6.010 1.00 93.44 82 ASP A C 1
ATOM 590 O O . ASP A 1 82 ? 9.999 1.615 -5.668 1.00 93.44 82 ASP A O 1
ATOM 594 N N . ALA A 1 83 ? 11.974 2.611 -6.052 1.00 95.44 83 ALA A N 1
ATOM 595 C CA . ALA A 1 83 ? 12.786 1.456 -5.676 1.00 95.44 83 ALA A CA 1
ATOM 596 C C . ALA A 1 83 ? 12.579 1.074 -4.201 1.00 95.44 83 ALA A C 1
ATOM 598 O O . ALA A 1 83 ? 12.368 -0.100 -3.894 1.00 95.44 83 ALA A O 1
ATOM 599 N N . GLN A 1 84 ? 12.590 2.059 -3.295 1.00 94.81 84 GLN A N 1
ATOM 600 C CA . GLN A 1 84 ? 12.316 1.844 -1.873 1.00 94.81 84 GLN A CA 1
ATOM 601 C C . GLN A 1 84 ? 10.946 1.198 -1.660 1.00 94.81 84 GLN A C 1
ATOM 603 O O . GLN A 1 84 ? 10.848 0.169 -0.995 1.00 94.81 84 GLN A O 1
ATOM 608 N N . LEU A 1 85 ? 9.896 1.786 -2.236 1.00 95.81 85 LEU A N 1
ATOM 609 C CA . LEU A 1 85 ? 8.525 1.336 -2.040 1.00 95.81 85 LEU A CA 1
ATOM 610 C C . LEU A 1 85 ? 8.331 -0.096 -2.551 1.00 95.81 85 LEU A C 1
ATOM 612 O O . LEU A 1 85 ? 7.741 -0.914 -1.849 1.00 95.81 85 LEU A O 1
ATOM 616 N N . VAL A 1 86 ? 8.884 -0.427 -3.724 1.00 97.88 86 VAL A N 1
ATOM 617 C CA . VAL A 1 86 ? 8.859 -1.796 -4.265 1.00 97.88 86 VAL A CA 1
ATOM 618 C C . VAL A 1 86 ? 9.530 -2.786 -3.309 1.00 97.88 86 VAL A C 1
ATOM 620 O O . VAL A 1 86 ? 8.980 -3.858 -3.056 1.00 97.88 86 VAL A O 1
ATOM 623 N N . LEU A 1 87 ? 10.695 -2.439 -2.756 1.00 97.88 87 LEU A N 1
ATOM 624 C CA . LEU A 1 87 ? 11.436 -3.312 -1.840 1.00 97.88 87 LEU A CA 1
ATOM 625 C C . LEU A 1 87 ? 10.726 -3.489 -0.492 1.00 97.88 87 LEU A C 1
ATOM 627 O O . LEU A 1 87 ? 10.666 -4.609 0.016 1.00 97.88 87 LEU A O 1
ATOM 631 N N . VAL A 1 88 ? 10.145 -2.419 0.060 1.00 97.56 88 VAL A N 1
ATOM 632 C CA . VAL A 1 88 ? 9.330 -2.478 1.284 1.00 97.56 88 VAL A CA 1
ATOM 633 C C . VAL A 1 88 ? 8.113 -3.379 1.068 1.00 97.56 88 VAL A C 1
ATOM 635 O O . VAL A 1 88 ? 7.890 -4.302 1.850 1.00 97.56 88 VAL A O 1
ATOM 638 N N . VAL A 1 89 ? 7.362 -3.170 -0.018 1.00 97.69 89 VAL A N 1
ATOM 639 C CA . VAL A 1 89 ? 6.165 -3.962 -0.348 1.00 97.69 89 VAL A CA 1
ATOM 640 C C . VAL A 1 89 ? 6.496 -5.433 -0.554 1.00 97.69 89 VAL A C 1
ATOM 642 O O . VAL A 1 89 ? 5.820 -6.302 -0.004 1.00 97.69 89 VAL A O 1
ATOM 645 N N . ASP A 1 90 ? 7.548 -5.735 -1.311 1.00 98.38 90 ASP A N 1
ATOM 646 C CA . ASP A 1 90 ? 7.979 -7.111 -1.533 1.00 98.38 90 ASP A CA 1
ATOM 647 C C . ASP A 1 90 ? 8.415 -7.794 -0.224 1.00 98.38 90 ASP A C 1
ATOM 649 O O . ASP A 1 90 ? 8.044 -8.943 0.030 1.00 98.38 90 ASP A O 1
ATOM 653 N N . ALA A 1 91 ? 9.146 -7.089 0.644 1.00 98.38 91 ALA A N 1
ATOM 654 C CA . ALA A 1 91 ? 9.536 -7.607 1.952 1.00 98.38 91 ALA A CA 1
ATOM 655 C C . ALA A 1 91 ? 8.314 -7.857 2.856 1.00 98.38 91 ALA A C 1
ATOM 657 O O . ALA A 1 91 ? 8.175 -8.951 3.405 1.00 98.38 91 ALA A O 1
ATOM 658 N N . MET A 1 92 ? 7.369 -6.913 2.938 1.00 98.38 92 MET A N 1
ATOM 659 C CA . MET A 1 92 ? 6.105 -7.088 3.668 1.00 98.38 92 MET A CA 1
ATOM 660 C C . MET A 1 92 ? 5.278 -8.260 3.121 1.00 98.38 92 MET A C 1
ATOM 662 O O . MET A 1 92 ? 4.726 -9.046 3.892 1.00 98.38 92 MET A O 1
ATOM 666 N N . ARG A 1 93 ? 5.210 -8.428 1.794 1.00 97.19 93 ARG A N 1
ATOM 667 C CA . ARG A 1 93 ? 4.492 -9.538 1.147 1.00 97.19 93 ARG A CA 1
ATOM 668 C C . ARG A 1 93 ? 5.085 -10.894 1.531 1.00 97.19 93 ARG A C 1
ATOM 670 O O . ARG A 1 93 ? 4.329 -11.842 1.757 1.00 97.19 93 ARG A O 1
ATOM 677 N N . ARG A 1 94 ? 6.416 -10.964 1.633 1.00 97.31 94 ARG A N 1
ATOM 678 C CA . ARG A 1 94 ? 7.188 -12.135 2.080 1.00 97.31 94 ARG A CA 1
ATOM 679 C C . ARG A 1 94 ? 7.245 -12.288 3.607 1.00 97.31 94 ARG A C 1
ATOM 681 O O . ARG A 1 94 ? 7.866 -13.232 4.085 1.00 97.31 94 ARG A O 1
ATOM 688 N N . SER A 1 95 ? 6.596 -11.401 4.366 1.00 97.88 95 SER A N 1
ATOM 689 C CA . SER A 1 95 ? 6.690 -11.317 5.833 1.00 97.88 95 SER A CA 1
ATOM 690 C C . SER A 1 95 ? 8.126 -11.138 6.356 1.00 97.88 95 SER A C 1
ATOM 692 O O . SER A 1 95 ? 8.421 -11.473 7.504 1.00 97.88 95 SER A O 1
ATOM 694 N N . ASP A 1 96 ? 9.032 -10.604 5.534 1.00 98.19 96 ASP A N 1
ATOM 695 C CA . ASP A 1 96 ? 10.378 -10.196 5.938 1.00 98.19 96 ASP A CA 1
ATOM 696 C C . ASP A 1 96 ? 10.309 -8.809 6.586 1.00 98.19 96 ASP A C 1
ATOM 698 O O . ASP A 1 96 ? 10.668 -7.789 6.000 1.00 98.19 96 ASP A O 1
ATOM 702 N N . TRP A 1 97 ? 9.792 -8.759 7.813 1.00 97.81 97 TRP A N 1
ATOM 703 C CA . TRP A 1 97 ? 9.558 -7.492 8.508 1.00 97.81 97 TRP A CA 1
ATOM 704 C C . TRP A 1 97 ? 10.849 -6.751 8.859 1.00 97.81 97 TRP A C 1
ATOM 706 O O . TRP A 1 97 ? 10.865 -5.525 8.937 1.00 97.81 97 TRP A O 1
ATOM 716 N N . LYS A 1 98 ? 11.950 -7.487 9.058 1.00 97.44 98 LYS A N 1
ATOM 717 C CA . LYS A 1 98 ? 13.265 -6.887 9.297 1.00 97.44 98 LYS A CA 1
ATOM 718 C C . LYS A 1 98 ? 13.794 -6.236 8.019 1.00 97.44 98 LYS A C 1
ATOM 720 O O . LYS A 1 98 ? 14.287 -5.114 8.089 1.00 97.44 98 LYS A O 1
ATOM 725 N N . GLY A 1 99 ? 13.670 -6.915 6.877 1.00 97.00 99 GLY A N 1
ATOM 726 C CA . GLY A 1 99 ? 14.001 -6.355 5.569 1.00 97.00 99 GLY A CA 1
ATOM 727 C C . GLY A 1 99 ? 13.129 -5.151 5.222 1.00 97.00 99 GLY A C 1
ATOM 728 O O . GLY A 1 99 ? 13.659 -4.119 4.825 1.00 97.00 99 GLY A O 1
ATOM 729 N N . ALA A 1 100 ? 11.816 -5.240 5.456 1.00 97.38 100 ALA A N 1
ATOM 730 C CA . ALA A 1 100 ? 10.884 -4.136 5.231 1.00 97.38 100 ALA A CA 1
ATOM 731 C C . ALA A 1 100 ? 11.291 -2.883 6.021 1.00 97.38 100 ALA A C 1
ATOM 733 O O . ALA A 1 100 ? 11.409 -1.813 5.427 1.00 97.38 100 ALA A O 1
ATOM 734 N N . GLN A 1 101 ? 11.598 -3.030 7.317 1.00 96.00 101 GLN A N 1
ATOM 735 C CA . GLN A 1 101 ? 12.100 -1.924 8.138 1.00 96.00 101 GLN A CA 1
ATOM 736 C C . GLN A 1 101 ? 13.419 -1.364 7.593 1.00 96.00 101 GLN A C 1
ATOM 738 O O . GLN A 1 101 ? 13.565 -0.158 7.443 1.00 96.00 101 GLN A O 1
ATOM 743 N N . ALA A 1 102 ? 14.378 -2.229 7.247 1.00 94.75 102 ALA A N 1
ATOM 744 C CA . ALA A 1 102 ? 15.680 -1.790 6.749 1.00 94.75 102 ALA A CA 1
ATOM 745 C C . ALA A 1 102 ? 15.569 -0.979 5.445 1.00 94.75 102 ALA A C 1
ATOM 747 O O . ALA A 1 102 ? 16.297 -0.002 5.258 1.00 94.75 102 ALA A O 1
ATOM 748 N N . TYR A 1 103 ? 14.654 -1.356 4.548 1.00 94.44 103 TYR A N 1
ATOM 749 C CA . TYR A 1 103 ? 14.371 -0.576 3.344 1.00 94.44 103 TYR A CA 1
ATOM 750 C C . TYR A 1 103 ? 13.654 0.738 3.665 1.00 94.44 103 TYR A C 1
ATOM 752 O O . TYR A 1 103 ? 13.993 1.764 3.072 1.00 94.44 103 TYR A O 1
ATOM 760 N N . LEU A 1 104 ? 12.711 0.741 4.613 1.00 92.12 104 LEU A N 1
ATOM 761 C CA . LEU A 1 104 ? 11.998 1.950 5.035 1.00 92.12 104 LEU A CA 1
ATOM 762 C C . LEU A 1 104 ? 12.955 2.987 5.655 1.00 92.12 104 LEU A C 1
ATOM 764 O O . LEU A 1 104 ? 12.960 4.149 5.246 1.00 92.12 104 LEU A O 1
ATOM 768 N N . ASP A 1 105 ? 13.855 2.542 6.530 1.00 89.50 105 ASP A N 1
ATOM 769 C CA . ASP A 1 105 ? 14.820 3.399 7.227 1.00 89.50 105 ASP A CA 1
ATOM 770 C C . ASP A 1 105 ? 15.983 3.846 6.326 1.00 89.50 105 ASP A C 1
ATOM 772 O O . ASP A 1 105 ? 16.641 4.855 6.599 1.00 89.50 105 ASP A O 1
ATOM 776 N N . GLY A 1 106 ? 16.267 3.115 5.241 1.00 83.75 106 GLY A N 1
ATOM 777 C CA . GLY A 1 106 ? 17.484 3.277 4.436 1.00 83.75 106 GLY A CA 1
ATOM 778 C C . GLY A 1 106 ? 17.657 4.640 3.754 1.00 83.75 106 GLY A C 1
ATOM 779 O O . GLY A 1 106 ? 18.763 4.973 3.328 1.00 83.75 106 GLY A O 1
ATOM 780 N N . ARG A 1 107 ? 16.599 5.459 3.681 1.00 74.25 107 ARG A N 1
ATOM 781 C CA . ARG A 1 107 ? 16.644 6.835 3.152 1.00 74.25 107 ARG A CA 1
ATOM 782 C C . ARG A 1 107 ? 16.749 7.933 4.215 1.00 74.25 107 ARG A C 1
ATOM 784 O O . ARG A 1 107 ? 16.956 9.088 3.850 1.00 74.25 107 ARG A O 1
ATOM 791 N N . SER A 1 108 ? 16.666 7.601 5.503 1.00 59.41 108 SER A N 1
ATOM 792 C CA . SER A 1 108 ? 16.588 8.566 6.618 1.00 59.41 108 SER A CA 1
ATOM 793 C C . SER A 1 108 ? 17.767 9.554 6.714 1.00 59.41 108 SER A C 1
ATOM 795 O O . SER A 1 108 ? 17.615 10.630 7.287 1.00 59.41 108 SER A O 1
ATOM 797 N N . GLY A 1 109 ? 18.926 9.236 6.120 1.00 51.44 109 GLY A N 1
ATOM 798 C CA . GLY A 1 109 ? 20.150 10.046 6.208 1.00 51.44 109 GLY A CA 1
ATOM 799 C C . GLY A 1 109 ? 20.498 10.927 4.999 1.00 51.44 109 GLY A C 1
ATOM 800 O O . GLY A 1 109 ? 21.446 11.705 5.086 1.00 51.44 109 GLY A O 1
ATOM 801 N N . LYS A 1 110 ? 19.790 10.832 3.863 1.00 50.06 110 LYS A N 1
ATOM 802 C CA . LYS A 1 110 ? 20.121 11.600 2.646 1.00 50.06 110 LYS A CA 1
ATOM 803 C C . LYS A 1 110 ? 18.967 12.525 2.266 1.0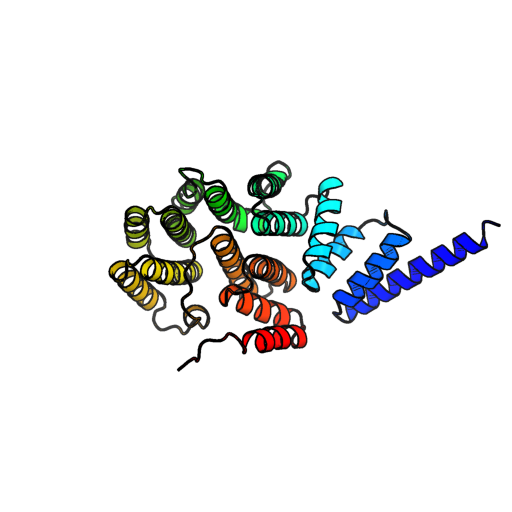0 50.06 110 LYS A C 1
ATOM 805 O O . LYS A 1 110 ? 17.991 12.088 1.668 1.00 50.06 110 LYS A O 1
ATOM 810 N N . THR A 1 111 ? 19.148 13.815 2.560 1.00 41.09 111 THR A N 1
ATOM 811 C CA . THR A 1 111 ? 18.352 14.966 2.085 1.00 41.09 111 THR A CA 1
ATOM 812 C C . THR A 1 111 ? 16.878 14.989 2.505 1.00 41.09 111 THR A C 1
ATOM 814 O O . THR A 1 111 ? 16.044 14.211 2.051 1.00 41.09 111 THR A O 1
ATOM 817 N N . GLY A 1 112 ? 16.560 15.950 3.376 1.00 43.91 112 GLY A N 1
ATOM 818 C CA . GLY A 1 112 ? 15.210 16.229 3.840 1.00 43.91 112 GLY A CA 1
ATOM 819 C C . GLY A 1 112 ? 14.208 16.506 2.714 1.00 43.91 112 GLY A C 1
ATOM 820 O O . GLY A 1 112 ? 14.531 17.129 1.709 1.00 43.91 112 GLY A O 1
ATOM 821 N N . ALA A 1 113 ? 12.965 16.098 2.983 1.00 45.38 113 ALA A N 1
ATOM 822 C CA . ALA A 1 113 ? 11.737 16.460 2.271 1.00 45.38 113 ALA A CA 1
ATOM 823 C C . ALA A 1 113 ? 11.440 15.746 0.940 1.00 45.38 113 ALA A C 1
ATOM 825 O O . ALA A 1 113 ? 10.942 16.370 0.009 1.00 45.38 113 ALA A O 1
ATOM 826 N N . ASP A 1 114 ? 11.593 14.421 0.881 1.00 62.00 114 ASP A N 1
ATOM 827 C CA . ASP A 1 114 ? 10.724 13.661 -0.023 1.00 62.00 114 ASP A CA 1
ATOM 828 C C . ASP A 1 114 ? 9.323 13.587 0.606 1.00 62.00 114 ASP A C 1
ATOM 830 O O . ASP A 1 114 ? 9.094 12.863 1.580 1.00 62.00 114 ASP A O 1
ATOM 834 N N . LEU A 1 115 ? 8.400 14.411 0.101 1.00 61.59 115 LEU A N 1
ATOM 835 C CA . LEU A 1 115 ? 6.999 14.417 0.531 1.00 61.59 115 LEU A CA 1
ATOM 836 C C . LEU A 1 115 ? 6.383 13.016 0.405 1.00 61.59 115 LEU A C 1
ATOM 838 O O . LEU A 1 115 ? 5.633 12.614 1.288 1.00 61.59 115 LEU A O 1
ATOM 842 N N . GLY A 1 116 ? 6.759 12.247 -0.626 1.00 59.50 116 GLY A N 1
ATOM 843 C CA . GLY A 1 116 ? 6.293 10.874 -0.821 1.00 59.50 116 GLY A CA 1
ATOM 844 C C . GLY A 1 116 ? 6.744 9.932 0.295 1.00 59.50 116 GLY A C 1
ATOM 845 O O . GLY A 1 116 ? 5.939 9.160 0.809 1.00 59.50 116 GLY A O 1
ATOM 846 N N . ALA A 1 117 ? 8.001 10.047 0.737 1.00 67.31 117 ALA A N 1
ATOM 847 C CA . ALA A 1 117 ? 8.523 9.250 1.846 1.00 67.31 117 ALA A CA 1
ATOM 848 C C . ALA A 1 117 ? 7.810 9.569 3.166 1.00 67.31 117 ALA A C 1
ATOM 850 O O . ALA A 1 117 ? 7.449 8.651 3.895 1.00 67.31 117 ALA A O 1
ATOM 851 N N . ARG A 1 118 ? 7.533 10.851 3.449 1.00 72.69 118 ARG A N 1
ATOM 852 C CA . ARG A 1 118 ? 6.791 11.248 4.660 1.00 72.69 118 ARG A CA 1
ATOM 853 C C . ARG A 1 118 ? 5.372 10.682 4.690 1.00 72.69 118 ARG A C 1
ATOM 855 O O . ARG A 1 118 ? 4.921 10.270 5.748 1.00 72.69 118 ARG A O 1
ATOM 862 N N . LEU A 1 119 ? 4.696 10.632 3.540 1.00 75.44 119 LEU A N 1
ATOM 863 C CA . LEU A 1 119 ? 3.313 10.149 3.442 1.00 75.44 119 LEU A CA 1
ATOM 864 C C . LEU A 1 119 ? 3.162 8.664 3.789 1.00 75.44 119 LEU A C 1
ATOM 866 O O . LEU A 1 119 ? 2.104 8.250 4.262 1.00 75.44 119 LEU A O 1
ATOM 870 N N . ILE A 1 120 ? 4.194 7.856 3.542 1.00 85.75 120 ILE A N 1
ATOM 871 C CA . ILE A 1 120 ? 4.139 6.416 3.817 1.00 85.75 120 ILE A CA 1
ATOM 872 C C . ILE A 1 120 ? 4.836 6.013 5.107 1.00 85.75 120 ILE A C 1
ATOM 874 O O . ILE A 1 120 ? 4.498 4.962 5.643 1.00 85.75 120 ILE A O 1
ATOM 878 N N . HIS A 1 121 ? 5.804 6.801 5.585 1.00 88.44 121 HIS A N 1
ATOM 879 C CA . HIS A 1 121 ? 6.736 6.348 6.612 1.00 88.44 121 HIS A CA 1
ATOM 880 C C . HIS A 1 121 ? 6.018 5.908 7.885 1.00 88.44 121 HIS A C 1
ATOM 882 O O . HIS A 1 121 ? 6.098 4.740 8.242 1.00 88.44 121 HIS A O 1
ATOM 888 N N . ASP A 1 122 ? 5.254 6.796 8.520 1.00 91.19 122 ASP A N 1
ATOM 889 C CA . ASP A 1 122 ? 4.678 6.516 9.840 1.00 91.19 122 ASP A CA 1
ATOM 890 C C . ASP A 1 122 ? 3.629 5.395 9.802 1.00 91.19 122 ASP A C 1
ATOM 892 O O . ASP A 1 122 ? 3.543 4.580 10.718 1.00 91.19 122 ASP A O 1
ATOM 896 N N . SER A 1 123 ? 2.861 5.302 8.714 1.00 93.38 123 SER A N 1
ATOM 897 C CA . SER A 1 123 ? 1.856 4.243 8.558 1.00 93.38 123 SER A CA 1
ATOM 898 C C . SER A 1 123 ? 2.483 2.889 8.240 1.00 93.38 123 SER A C 1
ATOM 900 O O . SER A 1 123 ? 2.111 1.883 8.844 1.00 93.38 123 SER A O 1
ATOM 902 N N . LEU A 1 124 ? 3.464 2.832 7.333 1.00 95.88 124 LEU A N 1
ATOM 903 C CA . LEU A 1 124 ? 4.157 1.575 7.046 1.00 95.88 124 LEU A CA 1
ATOM 904 C C . LEU A 1 124 ? 5.020 1.124 8.226 1.00 95.88 124 LEU A C 1
ATOM 906 O O . LEU A 1 124 ? 5.031 -0.071 8.507 1.00 95.88 124 LEU A O 1
ATOM 910 N N . ASP A 1 125 ? 5.669 2.043 8.944 1.00 95.56 125 ASP A N 1
ATOM 911 C CA . ASP A 1 125 ? 6.419 1.753 10.172 1.00 95.56 125 ASP A CA 1
ATOM 912 C C . ASP A 1 125 ? 5.512 1.084 11.212 1.00 95.56 125 ASP A C 1
ATOM 914 O O . ASP A 1 125 ? 5.817 -0.005 11.702 1.00 95.56 125 ASP A O 1
ATOM 918 N N . ALA A 1 126 ? 4.321 1.644 11.452 1.00 97.31 126 ALA A N 1
ATOM 919 C CA . ALA A 1 126 ? 3.357 1.054 12.373 1.00 97.31 126 ALA A CA 1
ATOM 920 C C . ALA A 1 126 ? 2.915 -0.359 11.954 1.00 97.31 1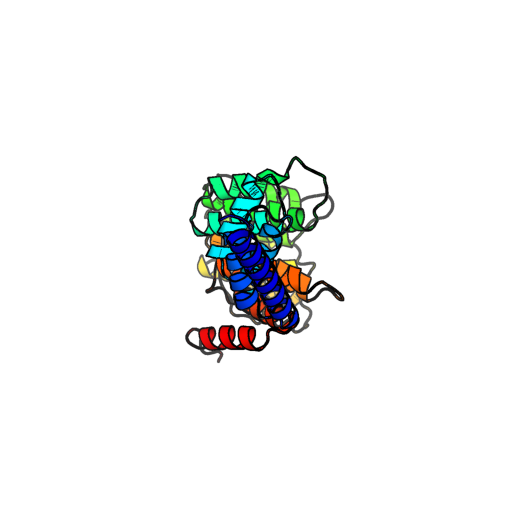26 ALA A C 1
ATOM 922 O O . ALA A 1 126 ? 2.913 -1.284 12.770 1.00 97.31 126 ALA A O 1
ATOM 923 N N . TRP A 1 127 ? 2.582 -0.582 10.679 1.00 98.12 127 TRP A N 1
ATOM 924 C CA . TRP A 1 127 ? 2.171 -1.911 10.213 1.00 98.12 127 TRP A CA 1
ATOM 925 C C . TRP A 1 127 ? 3.316 -2.925 10.178 1.00 98.12 127 TRP A C 1
ATOM 927 O O . TRP A 1 127 ? 3.106 -4.099 10.501 1.00 98.12 127 TRP A O 1
ATOM 937 N N . ILE A 1 128 ? 4.534 -2.494 9.851 1.00 98.12 128 ILE A N 1
ATOM 938 C CA . ILE A 1 128 ? 5.737 -3.321 9.970 1.00 98.12 128 ILE A CA 1
ATOM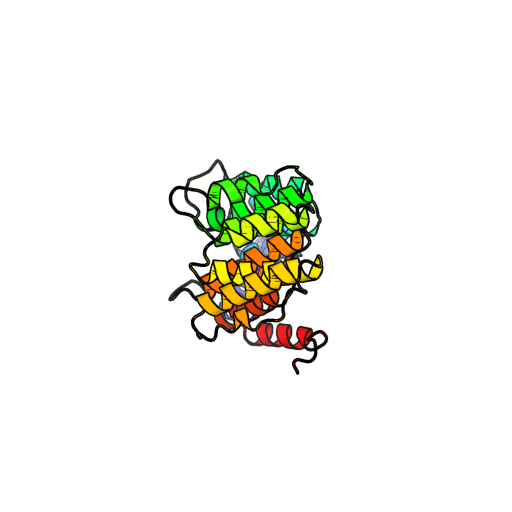 939 C C . ILE A 1 128 ? 5.953 -3.701 11.440 1.00 98.12 128 ILE A C 1
ATOM 941 O O . ILE A 1 128 ? 6.170 -4.881 11.726 1.00 98.12 128 ILE A O 1
ATOM 945 N N . ALA A 1 129 ? 5.793 -2.766 12.379 1.00 97.75 129 ALA A N 1
ATOM 946 C CA . ALA A 1 129 ? 5.868 -3.022 13.816 1.00 97.75 129 ALA A CA 1
ATOM 947 C C . ALA A 1 129 ? 4.793 -4.023 14.295 1.00 97.75 129 ALA A C 1
ATOM 949 O O . ALA A 1 129 ? 5.091 -4.909 15.103 1.00 97.75 129 ALA A O 1
ATOM 950 N N . VAL A 1 130 ? 3.570 -3.994 13.740 1.00 97.88 130 VAL A N 1
ATOM 951 C CA . VAL A 1 130 ? 2.562 -5.053 13.973 1.00 97.88 130 VAL A CA 1
ATOM 952 C C . VAL A 1 130 ? 3.078 -6.415 13.501 1.00 97.88 130 VAL A C 1
ATOM 954 O O . VAL A 1 130 ? 2.966 -7.399 14.237 1.00 97.88 130 VAL A O 1
ATOM 957 N N . GLY A 1 131 ? 3.670 -6.487 12.303 1.00 97.44 131 GLY A N 1
ATOM 958 C CA . GLY A 1 131 ? 4.253 -7.716 11.749 1.00 97.44 131 GLY A CA 1
ATOM 959 C C . GLY A 1 131 ? 5.410 -8.268 12.587 1.00 97.44 131 GLY A C 1
ATOM 960 O O . GLY A 1 131 ? 5.496 -9.477 12.815 1.00 97.44 131 GLY A O 1
ATOM 961 N N . ARG A 1 132 ? 6.236 -7.373 13.134 1.00 97.19 132 ARG A N 1
ATOM 962 C CA . ARG A 1 132 ? 7.316 -7.674 14.090 1.00 97.19 132 ARG A CA 1
ATOM 963 C C . ARG A 1 132 ? 6.813 -8.050 15.481 1.00 97.19 132 ARG A C 1
ATOM 965 O O . ARG A 1 132 ? 7.573 -8.610 16.265 1.00 97.19 132 ARG A O 1
ATOM 972 N N . ARG A 1 133 ? 5.526 -7.817 15.756 1.00 96.00 133 ARG A N 1
ATOM 973 C CA . ARG A 1 133 ? 4.866 -8.006 17.055 1.00 96.00 133 ARG A CA 1
ATOM 974 C C . ARG A 1 133 ? 5.407 -7.084 18.144 1.00 96.00 133 ARG A C 1
ATOM 976 O O . ARG A 1 133 ? 5.378 -7.458 19.318 1.00 96.00 133 ARG A O 1
ATOM 983 N N . ASP A 1 134 ? 5.823 -5.882 17.771 1.00 95.50 134 ASP A N 1
ATOM 984 C CA . ASP A 1 134 ? 6.268 -4.873 18.722 1.00 95.50 134 ASP A CA 1
ATOM 985 C C . ASP A 1 134 ? 5.099 -4.462 19.647 1.00 95.50 134 ASP A C 1
ATOM 987 O O . ASP A 1 134 ? 3.914 -4.552 19.292 1.00 95.50 134 ASP A O 1
ATOM 991 N N . ALA A 1 135 ? 5.416 -4.093 20.891 1.00 89.62 135 ALA A N 1
ATOM 992 C CA . ALA A 1 135 ? 4.401 -3.837 21.919 1.00 89.62 135 ALA A CA 1
ATOM 993 C C . ALA A 1 135 ? 3.608 -2.542 21.666 1.00 89.62 135 ALA A C 1
ATOM 995 O O . ALA A 1 135 ? 2.415 -2.497 21.948 1.00 89.62 135 ALA A O 1
ATOM 996 N N . ALA A 1 136 ? 4.262 -1.524 21.103 1.00 91.25 136 ALA A N 1
ATOM 997 C CA . ALA A 1 136 ? 3.714 -0.184 20.893 1.00 91.25 136 ALA A CA 1
ATOM 998 C C . ALA A 1 136 ? 3.778 0.227 19.410 1.00 91.25 136 ALA A C 1
ATOM 1000 O O . ALA A 1 136 ? 4.319 1.276 19.064 1.00 91.25 136 ALA A O 1
ATOM 1001 N N . ALA A 1 137 ? 3.275 -0.638 18.525 1.00 95.19 137 ALA A N 1
ATOM 1002 C CA . ALA A 1 137 ? 3.315 -0.442 17.072 1.00 95.19 137 ALA A CA 1
ATOM 1003 C C . ALA A 1 137 ? 2.619 0.854 16.599 1.00 95.19 137 ALA A C 1
ATOM 1005 O O . ALA A 1 137 ? 3.005 1.453 15.607 1.00 95.19 137 ALA A O 1
ATOM 1006 N N . GLU A 1 138 ? 1.615 1.325 17.329 1.00 95.31 138 GLU A N 1
ATOM 1007 C CA . GLU A 1 138 ? 0.850 2.544 17.067 1.00 95.31 138 GLU A CA 1
ATOM 1008 C C . GLU A 1 138 ? 1.559 3.832 17.509 1.00 95.31 138 GLU A C 1
ATOM 1010 O O . GLU A 1 138 ? 1.102 4.925 17.181 1.00 95.31 138 GLU A O 1
ATOM 1015 N N . ALA A 1 139 ? 2.642 3.741 18.291 1.00 94.06 139 ALA A N 1
ATOM 1016 C CA . ALA A 1 139 ? 3.223 4.902 18.967 1.00 94.06 139 ALA A CA 1
ATOM 1017 C C . ALA A 1 139 ? 3.698 5.992 17.994 1.00 94.06 139 ALA A C 1
ATOM 1019 O O . ALA A 1 139 ? 3.617 7.181 18.313 1.00 94.06 139 ALA A O 1
ATOM 1020 N N . VAL A 1 140 ? 4.185 5.598 16.813 1.00 91.88 140 VAL A N 1
ATOM 1021 C CA . VAL A 1 140 ? 4.583 6.536 15.755 1.00 91.88 140 VAL A CA 1
ATOM 1022 C C . VAL A 1 140 ? 3.376 7.319 15.225 1.00 91.88 140 VAL A C 1
ATOM 1024 O O . VAL A 1 140 ? 3.435 8.545 15.151 1.00 91.88 140 VAL A O 1
ATOM 1027 N N . LEU A 1 141 ? 2.246 6.642 14.997 1.00 94.62 141 LEU A N 1
ATOM 1028 C CA . LEU A 1 141 ? 1.000 7.243 14.518 1.00 94.62 141 LEU A CA 1
ATOM 1029 C C . LEU A 1 141 ? 0.356 8.157 15.560 1.00 94.62 141 LEU A C 1
ATOM 1031 O O . LEU A 1 141 ? -0.089 9.246 15.218 1.00 94.62 141 LEU A O 1
ATOM 1035 N N . LEU A 1 142 ? 0.345 7.760 16.836 1.00 94.19 142 LEU A N 1
ATOM 1036 C CA . LEU A 1 142 ? -0.179 8.607 17.913 1.00 94.19 142 LEU A CA 1
ATOM 1037 C C . LEU A 1 142 ? 0.625 9.903 18.055 1.00 94.19 142 LEU A C 1
ATOM 1039 O O . LEU A 1 142 ? 0.050 10.972 18.256 1.00 94.19 142 LEU A O 1
ATOM 1043 N N . ARG A 1 143 ? 1.954 9.824 17.919 1.00 90.88 143 ARG A N 1
ATOM 1044 C CA . ARG A 1 143 ? 2.830 11.000 17.966 1.00 90.88 143 ARG A CA 1
ATOM 1045 C C . ARG A 1 143 ? 2.606 11.918 16.768 1.00 90.88 143 ARG A C 1
ATOM 1047 O O . ARG A 1 143 ? 2.523 13.129 16.954 1.00 90.88 143 ARG A O 1
ATOM 1054 N N . ALA A 1 144 ? 2.515 11.350 15.567 1.00 86.00 144 ALA A N 1
ATOM 1055 C CA . ALA A 1 144 ? 2.290 12.105 14.339 1.00 86.00 144 ALA A CA 1
ATOM 1056 C C . ALA A 1 144 ? 0.889 12.742 14.313 1.00 86.00 144 ALA A C 1
ATOM 1058 O O . ALA A 1 144 ? 0.750 13.936 14.061 1.00 86.00 144 ALA A O 1
ATOM 1059 N N . GLY A 1 145 ? -0.142 11.974 14.669 1.00 81.25 145 GLY A N 1
ATOM 1060 C CA . GLY A 1 145 ? -1.536 12.409 14.658 1.00 81.25 145 GLY A CA 1
ATOM 1061 C C . GLY A 1 145 ? -1.939 13.328 15.814 1.00 81.25 145 GLY A C 1
ATOM 1062 O O . GLY A 1 145 ? -2.913 14.061 15.676 1.00 81.25 145 GLY A O 1
ATOM 1063 N N . GLY A 1 146 ? -1.212 13.309 16.937 1.00 77.06 146 GLY A N 1
ATOM 1064 C CA . GLY A 1 146 ? -1.489 14.114 18.136 1.00 77.06 146 GLY A CA 1
ATOM 1065 C C . GLY A 1 146 ? -0.697 15.423 18.247 1.00 77.06 146 GLY A C 1
ATOM 1066 O O . GLY A 1 146 ? -0.726 16.062 19.298 1.00 77.06 146 GLY A O 1
ATOM 1067 N N . GLY A 1 147 ? 0.054 15.807 17.210 1.00 77.12 147 GLY A N 1
ATOM 1068 C CA . GLY A 1 147 ? 0.867 17.024 17.204 1.00 77.12 147 GLY A CA 1
ATOM 1069 C C . GLY A 1 147 ? 0.054 18.329 17.228 1.00 77.12 147 GLY A C 1
ATOM 1070 O O . GLY A 1 147 ? -1.172 18.337 17.296 1.00 77.12 147 GLY A O 1
ATOM 1071 N N . ALA A 1 148 ? 0.749 19.470 17.116 1.00 72.25 148 ALA A N 1
ATOM 1072 C CA . ALA A 1 148 ? 0.133 20.807 17.146 1.00 72.25 148 ALA A CA 1
ATOM 1073 C C . ALA A 1 148 ? -0.969 21.014 16.086 1.00 72.25 148 ALA A C 1
ATOM 1075 O O . ALA A 1 148 ? -1.875 21.823 16.278 1.00 72.25 148 ALA A O 1
ATOM 1076 N N . ARG A 1 149 ? -0.897 20.270 14.976 1.00 76.69 149 ARG A N 1
ATOM 1077 C CA . ARG A 1 149 ? -1.975 20.116 14.004 1.00 76.69 149 ARG A CA 1
ATOM 1078 C C . ARG A 1 149 ? -2.387 18.643 14.002 1.00 76.69 149 ARG A C 1
ATOM 1080 O O . ARG A 1 149 ? -1.641 17.840 13.448 1.00 76.69 149 ARG A O 1
ATOM 1087 N N . PRO A 1 150 ? -3.526 18.290 14.612 1.00 81.00 150 PRO A N 1
ATOM 1088 C CA . PRO A 1 150 ? -3.978 16.911 14.629 1.00 81.00 150 PRO A CA 1
ATOM 1089 C C . PRO A 1 150 ? -4.224 16.376 13.217 1.00 81.00 150 PRO A C 1
ATOM 1091 O O . PRO A 1 150 ? -4.759 17.095 12.369 1.00 81.00 150 PRO A O 1
ATOM 1094 N N . GLU A 1 151 ? -3.884 15.108 12.990 1.00 90.31 151 GLU A N 1
ATOM 1095 C CA . GLU A 1 151 ? -4.189 14.380 11.753 1.00 90.31 151 GLU A CA 1
ATOM 1096 C C . GLU A 1 151 ? -5.149 13.220 12.063 1.00 90.31 151 GLU A C 1
ATOM 1098 O O . GLU A 1 151 ? -4.708 12.122 12.419 1.00 90.31 151 GLU A O 1
ATOM 1103 N N . PRO A 1 152 ? -6.476 13.435 11.948 1.00 93.44 152 PRO A N 1
ATOM 1104 C CA . PRO A 1 152 ? -7.485 12.440 12.314 1.00 93.44 152 PRO A CA 1
ATOM 1105 C C . PRO A 1 152 ? -7.317 11.087 11.625 1.00 93.44 152 PRO A C 1
ATOM 1107 O O . PRO A 1 152 ? -7.542 10.055 12.252 1.00 93.44 152 PRO A O 1
ATOM 1110 N N . ALA A 1 153 ? -6.881 11.076 10.362 1.00 93.88 153 ALA A N 1
ATOM 1111 C CA . ALA A 1 153 ? -6.614 9.842 9.631 1.00 93.88 153 ALA A CA 1
ATOM 1112 C C . ALA A 1 153 ? -5.541 8.977 10.318 1.00 93.88 153 ALA A C 1
ATOM 1114 O O . ALA A 1 153 ? -5.753 7.780 10.477 1.00 93.88 153 ALA A O 1
ATOM 1115 N N . LEU A 1 154 ? -4.442 9.572 10.803 1.00 94.62 154 LEU A N 1
ATOM 1116 C CA . LEU A 1 154 ? -3.377 8.833 11.495 1.00 94.62 154 LEU A CA 1
ATOM 1117 C C . LEU A 1 154 ? -3.824 8.314 12.866 1.00 94.62 154 LEU A C 1
ATOM 1119 O O . LEU A 1 154 ? -3.431 7.222 13.270 1.00 94.62 154 LEU A O 1
ATOM 1123 N N . LEU A 1 155 ? -4.673 9.058 13.581 1.00 96.50 155 LEU A N 1
ATOM 1124 C CA . LEU A 1 155 ? -5.244 8.593 14.851 1.00 96.50 155 LEU A CA 1
ATOM 1125 C C . LEU A 1 155 ? -6.208 7.412 14.648 1.00 96.50 155 LEU A C 1
ATOM 1127 O O . LEU A 1 155 ? -6.215 6.474 15.443 1.00 96.50 155 LEU A O 1
ATOM 1131 N N . LEU A 1 156 ? -6.999 7.417 13.574 1.00 97.38 156 LEU A N 1
ATOM 1132 C CA . LEU A 1 156 ? -7.856 6.281 13.219 1.00 97.38 156 LEU A CA 1
ATOM 1133 C C . LEU A 1 156 ? -7.035 5.082 12.727 1.00 97.38 156 LEU A C 1
ATOM 1135 O O . LEU A 1 156 ? -7.367 3.942 13.049 1.00 97.38 156 LEU A O 1
ATOM 1139 N N . GLU A 1 157 ? -5.930 5.329 12.023 1.00 97.19 157 GLU A N 1
ATOM 1140 C CA . GLU A 1 157 ? -4.975 4.287 11.642 1.00 97.19 157 GLU A CA 1
ATOM 1141 C C . GLU A 1 157 ? -4.324 3.657 12.884 1.00 97.19 157 GLU A C 1
ATOM 1143 O O . GLU A 1 157 ? -4.200 2.436 12.983 1.00 97.19 157 GLU A O 1
ATOM 1148 N N . ALA A 1 158 ? -3.999 4.462 13.902 1.00 97.50 158 ALA A N 1
ATOM 1149 C CA . ALA A 1 158 ? -3.528 3.959 15.190 1.00 97.50 158 ALA A CA 1
ATOM 1150 C C . ALA A 1 158 ? -4.572 3.053 15.871 1.00 97.50 158 ALA A C 1
ATOM 1152 O O . ALA A 1 158 ? -4.203 2.024 16.441 1.00 97.50 158 ALA A O 1
ATOM 1153 N N . ALA A 1 159 ? -5.868 3.372 15.766 1.00 97.94 159 ALA A N 1
ATOM 1154 C CA . ALA A 1 159 ? -6.941 2.509 16.265 1.00 97.94 159 ALA A CA 1
ATOM 1155 C C . ALA A 1 159 ? -7.020 1.174 15.493 1.00 97.94 159 ALA A C 1
ATOM 1157 O O . ALA A 1 159 ? -7.177 0.116 16.107 1.00 97.94 159 ALA A O 1
ATOM 1158 N N . LEU A 1 160 ? -6.832 1.180 14.167 1.00 97.94 160 LEU A N 1
ATOM 1159 C CA . LEU A 1 160 ? -6.704 -0.051 13.370 1.00 97.94 160 LEU A CA 1
ATOM 1160 C C . LEU A 1 160 ? -5.505 -0.901 13.820 1.00 97.94 160 LEU A C 1
ATOM 1162 O O . LEU A 1 160 ? -5.630 -2.116 13.996 1.00 97.94 160 LEU A O 1
ATOM 1166 N N . VAL A 1 161 ? -4.358 -0.267 14.072 1.00 97.88 161 VAL A N 1
ATOM 1167 C CA . VAL A 1 161 ? -3.155 -0.932 14.595 1.00 97.88 161 VAL A CA 1
ATOM 1168 C C . VAL A 1 161 ? -3.407 -1.529 15.985 1.00 97.88 161 VAL A C 1
ATOM 1170 O O . VAL A 1 161 ? -2.995 -2.659 16.259 1.00 97.88 161 VAL A O 1
ATOM 1173 N N . GLN A 1 162 ? -4.125 -0.827 16.863 1.00 97.31 162 GLN A N 1
ATOM 1174 C CA . GLN A 1 162 ? -4.522 -1.345 18.176 1.00 97.31 162 GLN A CA 1
ATOM 1175 C C . GLN A 1 162 ? -5.432 -2.578 18.053 1.00 97.31 162 GLN A C 1
ATOM 1177 O O . GLN A 1 162 ? -5.165 -3.587 18.715 1.00 97.31 162 GLN A O 1
ATOM 1182 N N . LEU A 1 163 ? -6.419 -2.562 17.148 1.00 97.00 163 LEU A N 1
ATOM 1183 C CA . LEU A 1 163 ? -7.279 -3.721 16.870 1.00 97.00 163 LEU A CA 1
ATOM 1184 C C . LEU A 1 163 ? -6.493 -4.926 16.356 1.00 97.00 163 LEU A C 1
ATOM 1186 O O . LEU A 1 163 ? -6.691 -6.037 16.8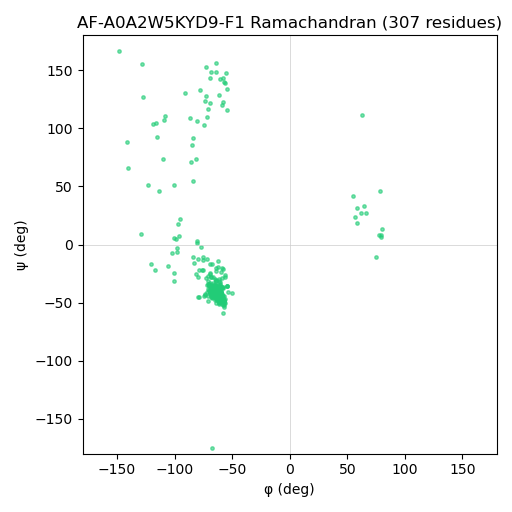50 1.00 97.00 163 LEU A O 1
ATOM 1190 N N . ALA A 1 164 ? -5.553 -4.720 15.432 1.00 95.75 164 ALA A N 1
ATOM 1191 C CA . ALA A 1 164 ? -4.689 -5.787 14.923 1.00 95.75 164 ALA A CA 1
ATOM 1192 C C . ALA A 1 164 ? -3.797 -6.414 16.016 1.00 95.75 164 ALA A C 1
ATOM 1194 O O . ALA A 1 164 ? -3.310 -7.537 15.869 1.00 95.75 164 ALA A O 1
ATOM 1195 N N . ARG A 1 165 ? -3.595 -5.707 17.135 1.00 95.06 165 ARG A N 1
ATOM 1196 C CA . ARG A 1 165 ? -2.880 -6.182 18.332 1.00 95.06 165 ARG A CA 1
ATOM 1197 C C . ARG A 1 165 ? -3.811 -6.682 19.442 1.00 95.06 165 ARG A C 1
ATOM 1199 O O . ARG A 1 165 ? -3.323 -7.037 20.510 1.00 95.06 165 ARG A O 1
ATOM 1206 N N . GLY A 1 166 ? -5.121 -6.736 19.203 1.00 94.25 166 GLY A N 1
ATOM 1207 C CA . GLY A 1 166 ? -6.119 -7.206 20.169 1.00 94.25 166 GLY A CA 1
ATOM 1208 C C . GLY A 1 166 ? -6.487 -6.197 21.262 1.00 94.25 166 GLY A C 1
ATOM 1209 O O . GLY A 1 166 ? -7.216 -6.552 22.184 1.00 94.25 166 GLY A O 1
ATOM 1210 N N . ARG A 1 167 ? -6.027 -4.944 21.163 1.00 95.81 167 ARG A N 1
ATOM 1211 C CA . ARG A 1 167 ? -6.357 -3.846 22.087 1.00 95.81 167 ARG A CA 1
ATOM 1212 C C . ARG A 1 167 ? -7.651 -3.166 21.665 1.00 95.81 167 ARG A C 1
ATOM 1214 O O . ARG A 1 167 ? -7.665 -2.089 21.076 1.00 95.81 167 ARG A O 1
ATOM 1221 N N . VAL A 1 168 ? -8.744 -3.900 21.854 1.00 97.19 168 VAL A N 1
ATOM 1222 C CA . VAL A 1 168 ? -10.062 -3.528 21.330 1.00 97.19 168 VAL A CA 1
ATOM 1223 C C . VAL A 1 168 ? -10.628 -2.304 22.039 1.00 97.19 168 VAL A C 1
ATOM 1225 O O . VAL A 1 168 ? -11.166 -1.422 21.377 1.00 97.19 168 VAL A O 1
ATOM 1228 N N . GLN A 1 169 ? -10.502 -2.242 23.363 1.00 97.44 169 GLN A N 1
ATOM 1229 C CA . GLN A 1 169 ? -11.087 -1.164 24.153 1.00 97.44 169 GLN A CA 1
ATOM 1230 C C . GLN A 1 169 ? -10.384 0.169 23.876 1.00 97.44 169 GLN A C 1
ATOM 1232 O O . GLN A 1 169 ? -11.047 1.172 23.624 1.00 97.44 169 GLN A O 1
ATOM 1237 N N . GLU A 1 170 ? -9.053 0.154 23.813 1.00 97.38 170 GLU A N 1
ATOM 1238 C CA . GLU A 1 170 ? -8.238 1.322 23.484 1.00 97.38 170 GLU A CA 1
ATOM 1239 C C . GLU A 1 170 ? -8.568 1.861 22.086 1.00 97.38 170 GLU A C 1
ATOM 1241 O O . GLU A 1 170 ? -8.696 3.071 21.903 1.00 97.38 170 GLU A O 1
ATOM 1246 N N . ALA A 1 171 ? -8.792 0.967 21.117 1.00 97.56 171 ALA A N 1
ATOM 1247 C CA . ALA A 1 171 ? -9.186 1.361 19.769 1.00 97.56 171 ALA A CA 1
ATOM 1248 C C . ALA A 1 171 ? -10.572 2.017 19.733 1.00 97.56 171 ALA A C 1
ATOM 1250 O O . ALA A 1 171 ? -10.765 2.997 19.011 1.00 97.56 171 ALA A O 1
ATOM 1251 N N . VAL A 1 172 ? -11.536 1.502 20.507 1.00 98.38 172 VAL A N 1
ATOM 1252 C CA . VAL A 1 172 ? -12.870 2.112 20.632 1.00 98.38 172 VAL A CA 1
ATOM 1253 C C . VAL A 1 172 ? -12.750 3.514 21.222 1.00 98.38 172 VAL A C 1
ATOM 1255 O O . VAL A 1 172 ? -13.236 4.463 20.608 1.00 98.38 172 VAL A O 1
ATOM 1258 N N . GLU A 1 173 ? -12.053 3.658 22.349 1.00 98.06 173 GLU A N 1
ATOM 1259 C CA . GLU A 1 173 ? -11.859 4.940 23.037 1.00 98.06 173 GLU A CA 1
ATOM 1260 C C . GLU A 1 173 ? -11.177 5.977 22.141 1.00 98.06 173 GLU A C 1
ATOM 1262 O O . GLU A 1 173 ? -11.663 7.102 22.007 1.00 98.06 173 GLU A O 1
ATOM 1267 N N . LEU A 1 174 ? -10.097 5.582 21.461 1.00 97.38 174 LEU A N 1
ATOM 1268 C CA . LEU A 1 174 ? -9.398 6.445 20.516 1.00 97.38 174 LEU A CA 1
ATOM 1269 C C . LEU A 1 174 ? -10.314 6.855 19.358 1.00 97.38 174 LEU A C 1
ATOM 1271 O O . LEU A 1 174 ? -10.402 8.036 19.029 1.00 97.38 174 LEU A O 1
ATOM 1275 N N . SER A 1 175 ? -11.037 5.903 18.762 1.00 97.25 175 SER A N 1
ATOM 1276 C CA . SER A 1 175 ? -11.935 6.189 17.641 1.00 97.25 175 SER A CA 1
ATOM 1277 C C . SER A 1 175 ? -13.072 7.141 18.018 1.00 97.25 175 SER A C 1
ATOM 1279 O O . SER A 1 175 ? -13.466 7.973 17.197 1.00 97.25 175 SER A O 1
ATOM 1281 N N . ASP A 1 176 ? -13.590 7.054 19.247 1.00 96.81 176 ASP A N 1
ATOM 1282 C CA . ASP A 1 176 ? -14.659 7.913 19.762 1.00 96.81 176 ASP A CA 1
ATOM 1283 C C . ASP A 1 176 ? -14.163 9.343 20.047 1.00 96.81 176 ASP A C 1
ATOM 1285 O O . ASP A 1 176 ? -14.925 10.294 19.874 1.00 96.81 176 ASP A O 1
ATOM 1289 N N . ALA A 1 177 ? -12.879 9.518 20.378 1.00 95.56 177 ALA A N 1
ATOM 1290 C CA . ALA A 1 177 ? -12.267 10.826 20.624 1.00 95.56 177 ALA A CA 1
ATOM 1291 C C . ALA A 1 177 ? -11.915 11.617 19.345 1.00 95.56 177 ALA A C 1
ATOM 1293 O O . ALA A 1 177 ? -11.775 12.841 19.384 1.00 95.56 177 ALA A O 1
ATOM 1294 N N . VAL A 1 178 ? -11.753 10.947 18.200 1.00 95.19 178 VAL A N 1
ATOM 1295 C CA . VAL A 1 178 ? -11.321 11.599 16.951 1.00 95.19 178 VAL A CA 1
ATOM 1296 C C . VAL A 1 178 ? -12.475 12.351 16.280 1.00 95.19 178 VAL A C 1
ATOM 1298 O O . VAL A 1 178 ? -13.551 11.810 16.065 1.00 95.19 178 VAL A O 1
ATOM 1301 N N . THR A 1 179 ? -12.268 13.592 15.847 1.00 93.12 179 THR A N 1
ATOM 1302 C CA . THR A 1 179 ? -13.244 14.287 14.985 1.00 93.12 179 THR A CA 1
ATOM 1303 C C . THR A 1 179 ? -12.909 14.040 13.514 1.00 93.12 179 THR A C 1
ATOM 1305 O O . THR A 1 179 ? -11.766 14.228 13.111 1.00 93.12 179 THR A O 1
ATOM 1308 N N . LEU A 1 180 ? -13.892 13.629 12.703 1.00 92.69 180 LEU A N 1
ATOM 1309 C CA . LEU A 1 180 ? -13.706 13.403 11.264 1.00 92.69 180 LEU A CA 1
ATOM 1310 C C . LEU A 1 180 ? -13.761 14.743 10.522 1.00 92.69 180 LEU A C 1
ATOM 1312 O O . LEU A 1 180 ? -14.836 15.326 10.385 1.00 92.69 180 LEU A O 1
ATOM 1316 N N . THR A 1 181 ? -12.615 15.245 10.065 1.00 88.56 181 THR A N 1
ATOM 1317 C CA . THR A 1 181 ? -12.507 16.592 9.471 1.00 88.56 181 THR A CA 1
ATOM 1318 C C . THR A 1 181 ? -12.347 16.601 7.957 1.00 88.56 181 THR A C 1
ATOM 1320 O O . THR A 1 181 ? -12.568 17.627 7.318 1.00 88.56 181 THR A O 1
ATOM 1323 N N . ASP A 1 182 ? -11.952 15.475 7.374 1.00 88.44 182 ASP A N 1
ATOM 1324 C CA . ASP A 1 182 ? -11.569 15.376 5.967 1.00 88.44 182 ASP A CA 1
ATOM 1325 C C . ASP A 1 182 ? -11.911 14.002 5.381 1.00 88.44 182 ASP A C 1
ATOM 1327 O O . ASP A 1 182 ? -12.203 13.044 6.101 1.00 88.44 182 ASP A O 1
ATOM 1331 N N . ARG A 1 183 ? -11.860 13.903 4.052 1.00 88.25 183 ARG A N 1
ATOM 1332 C CA . ARG A 1 183 ? -12.204 12.684 3.316 1.00 88.25 183 ARG A CA 1
ATOM 1333 C C . ARG A 1 183 ? -11.323 11.492 3.696 1.00 88.25 183 ARG A C 1
ATOM 1335 O O . ARG A 1 183 ? -11.843 10.394 3.855 1.00 88.25 183 ARG A O 1
ATOM 1342 N N . THR A 1 184 ? -10.019 11.689 3.878 1.00 89.94 184 THR A N 1
ATOM 1343 C CA . THR A 1 184 ? -9.105 10.599 4.248 1.00 89.94 184 THR A CA 1
ATOM 1344 C C . THR A 1 184 ? -9.498 10.021 5.605 1.00 89.94 184 THR A C 1
ATOM 1346 O O . THR A 1 184 ? -9.633 8.807 5.731 1.00 89.94 184 THR A O 1
ATOM 1349 N N . SER A 1 185 ? -9.800 10.874 6.590 1.00 92.31 185 SER A N 1
ATOM 1350 C CA . SER A 1 185 ? -10.297 10.430 7.900 1.00 92.31 185 SER A CA 1
ATOM 1351 C C . SER A 1 185 ? -11.612 9.645 7.804 1.00 92.31 185 SER A C 1
ATOM 1353 O O . SER A 1 185 ? -11.785 8.655 8.509 1.00 92.31 185 SER A O 1
ATOM 1355 N N . GLN A 1 186 ? -12.517 10.018 6.891 1.00 92.38 186 GLN A N 1
ATOM 1356 C CA . GLN A 1 186 ? -13.777 9.297 6.665 1.00 92.38 186 GLN A CA 1
ATOM 1357 C C . GLN A 1 186 ? -13.541 7.910 6.052 1.00 92.38 186 GLN A C 1
ATOM 1359 O O . GLN A 1 186 ? -14.171 6.940 6.471 1.00 92.38 186 GLN A O 1
ATOM 1364 N N . LEU A 1 187 ? -12.604 7.793 5.106 1.00 91.94 187 LEU A N 1
ATOM 1365 C CA . LEU A 1 187 ? -12.274 6.517 4.468 1.00 91.94 187 LEU A CA 1
ATOM 1366 C C . LEU A 1 187 ? -11.560 5.551 5.423 1.00 91.94 187 LEU A C 1
ATOM 1368 O O . LEU A 1 187 ? -11.884 4.363 5.437 1.00 91.94 187 LEU A O 1
ATOM 1372 N N . VAL A 1 188 ? -10.644 6.046 6.264 1.00 94.56 188 VAL A N 1
ATOM 1373 C CA . VAL A 1 188 ? -10.031 5.228 7.327 1.00 94.56 188 VAL A CA 1
ATOM 1374 C C . VAL A 1 188 ? -11.096 4.807 8.345 1.00 94.56 188 VAL A C 1
ATOM 1376 O O . VAL A 1 188 ? -11.167 3.638 8.725 1.00 94.56 188 VAL A O 1
ATOM 1379 N N . ALA A 1 189 ? -11.986 5.725 8.744 1.00 94.88 189 ALA A N 1
ATOM 1380 C CA . ALA A 1 189 ? -13.089 5.423 9.655 1.00 94.88 189 ALA A CA 1
ATOM 1381 C C . ALA A 1 189 ? -14.022 4.327 9.112 1.00 94.88 189 ALA A C 1
ATOM 1383 O O . ALA A 1 189 ? -14.478 3.485 9.885 1.00 94.88 189 ALA A O 1
ATOM 1384 N N . LEU A 1 190 ? -14.283 4.293 7.801 1.00 93.44 190 LEU A N 1
ATOM 1385 C CA . LEU A 1 190 ? -15.095 3.243 7.177 1.00 93.44 190 LEU A CA 1
ATOM 1386 C C . LEU A 1 190 ? -14.455 1.859 7.362 1.00 93.44 190 LEU A C 1
ATOM 1388 O O . LEU A 1 190 ? -15.102 0.914 7.816 1.00 93.44 190 LEU A O 1
ATOM 1392 N N . ARG A 1 191 ? -13.149 1.751 7.096 1.00 94.62 191 ARG A N 1
ATOM 1393 C CA . ARG A 1 191 ? -12.395 0.503 7.294 1.00 94.62 191 ARG A CA 1
ATOM 1394 C C . ARG A 1 191 ? -12.307 0.114 8.763 1.00 94.62 191 ARG A C 1
ATOM 1396 O O . ARG A 1 191 ? -12.399 -1.071 9.093 1.00 94.62 191 ARG A O 1
ATOM 1403 N N . LEU A 1 192 ? -12.181 1.092 9.654 1.00 96.81 192 LEU A N 1
ATOM 1404 C CA . LEU A 1 192 ? -12.218 0.874 11.095 1.00 96.81 192 LEU A CA 1
ATOM 1405 C C . LEU A 1 192 ? -13.582 0.340 11.557 1.00 96.81 192 LEU A C 1
ATOM 1407 O O . LEU A 1 192 ? -13.618 -0.631 12.309 1.00 96.81 192 LEU A O 1
ATOM 1411 N N . ALA A 1 193 ? -14.695 0.878 11.049 1.00 96.19 193 ALA A N 1
ATOM 1412 C CA . ALA A 1 193 ? -16.037 0.379 11.352 1.00 96.19 193 ALA A CA 1
ATOM 1413 C C . ALA A 1 193 ? -16.224 -1.082 10.905 1.00 96.19 193 ALA A C 1
ATOM 1415 O O . ALA A 1 193 ? -16.649 -1.921 11.700 1.00 96.19 193 ALA A O 1
ATOM 1416 N N . ALA A 1 194 ? -15.809 -1.419 9.679 1.00 95.06 194 ALA A N 1
ATOM 1417 C CA . ALA A 1 194 ? -15.821 -2.801 9.191 1.00 95.06 194 ALA A CA 1
ATOM 1418 C C . ALA A 1 194 ? -14.955 -3.736 10.060 1.00 95.06 194 ALA A C 1
ATOM 1420 O O . ALA A 1 194 ? -15.297 -4.897 10.306 1.00 95.06 194 ALA A O 1
ATOM 1421 N N . THR A 1 195 ? -13.827 -3.227 10.561 1.00 96.94 195 THR A N 1
ATOM 1422 C CA . THR A 1 195 ? -12.933 -3.970 11.458 1.00 96.94 195 THR A CA 1
ATOM 1423 C C . THR A 1 195 ? -13.565 -4.190 12.831 1.00 96.94 195 THR A C 1
ATOM 1425 O O . THR A 1 195 ? -13.489 -5.305 13.349 1.00 96.94 195 THR A O 1
ATOM 1428 N N . PHE A 1 196 ? -14.258 -3.191 13.389 1.00 97.75 196 PHE A N 1
ATOM 1429 C CA . PHE A 1 196 ? -15.027 -3.335 14.627 1.00 97.75 196 PHE A CA 1
ATOM 1430 C C . PHE A 1 196 ? -16.098 -4.422 14.520 1.00 97.75 196 PHE A C 1
ATOM 1432 O O . PHE A 1 196 ? -16.160 -5.288 15.395 1.00 97.75 196 PHE A O 1
ATOM 1439 N N . ASP A 1 197 ? -16.881 -4.455 13.438 1.00 96.06 197 ASP A N 1
ATOM 1440 C CA . ASP A 1 197 ? -17.863 -5.527 13.218 1.00 96.06 197 ASP A CA 1
ATOM 1441 C C . ASP A 1 197 ? -17.204 -6.904 13.211 1.00 96.06 197 ASP A C 1
ATOM 1443 O O . ASP A 1 197 ? -17.661 -7.843 13.871 1.00 96.06 197 ASP A O 1
ATOM 1447 N N . ARG A 1 198 ? -16.066 -7.018 12.520 1.00 95.69 198 ARG A N 1
ATOM 1448 C CA . ARG A 1 198 ? -15.329 -8.277 12.416 1.00 95.69 198 ARG A CA 1
ATOM 1449 C C . ARG A 1 198 ? -14.842 -8.801 13.768 1.00 95.69 198 ARG A C 1
ATOM 1451 O O . ARG A 1 198 ? -14.762 -10.025 13.934 1.00 95.69 198 ARG A O 1
ATOM 1458 N N . VAL A 1 199 ? -14.541 -7.904 14.711 1.00 96.12 199 VAL A N 1
ATOM 1459 C CA . VAL A 1 199 ? -14.152 -8.228 16.095 1.00 96.12 199 VAL A CA 1
ATOM 1460 C C . VAL A 1 199 ? -15.318 -8.153 17.093 1.00 96.12 199 VAL A C 1
ATOM 1462 O O . VAL A 1 199 ? -15.093 -8.137 18.301 1.00 96.12 199 VAL A O 1
ATOM 1465 N N . LYS A 1 200 ? -16.567 -8.175 16.604 1.00 96.19 200 LYS A N 1
ATOM 1466 C CA . LYS A 1 200 ? -17.811 -8.198 17.398 1.00 96.19 200 LYS A CA 1
ATOM 1467 C C . LYS A 1 200 ? -18.074 -6.932 18.228 1.00 96.19 200 LYS A C 1
ATOM 1469 O O . LYS A 1 200 ? -18.778 -6.993 19.231 1.00 96.19 200 LYS A O 1
ATOM 1474 N N . GLN A 1 201 ? -17.565 -5.784 17.791 1.00 97.56 201 GLN A N 1
ATOM 1475 C CA . GLN A 1 201 ? -17.827 -4.467 18.382 1.00 97.56 201 GLN A CA 1
ATOM 1476 C C . GLN A 1 201 ? -18.868 -3.673 17.577 1.00 97.56 201 GLN A C 1
ATOM 1478 O O . GLN A 1 201 ? -18.649 -2.512 17.233 1.00 97.56 201 GLN A O 1
ATOM 1483 N N . GLY A 1 202 ? -20.021 -4.286 17.288 1.00 96.00 202 GLY A N 1
ATOM 1484 C CA . GLY A 1 202 ? -21.052 -3.686 16.426 1.00 96.00 202 GLY A CA 1
ATOM 1485 C C . GLY A 1 202 ? -21.560 -2.327 16.921 1.00 96.00 202 GLY A C 1
ATOM 1486 O O . GLY A 1 202 ? -21.731 -1.400 16.140 1.00 96.00 202 GLY A O 1
ATOM 1487 N N . ALA A 1 203 ? -21.677 -2.140 18.240 1.00 97.62 203 ALA A N 1
ATOM 1488 C CA . ALA A 1 203 ? -22.075 -0.848 18.801 1.00 97.62 203 ALA A CA 1
ATOM 1489 C C . ALA A 1 203 ? -21.057 0.275 18.517 1.00 97.62 203 ALA A C 1
ATOM 1491 O O . ALA A 1 203 ? -21.458 1.427 18.351 1.00 97.62 203 ALA A O 1
ATOM 1492 N N . ALA A 1 204 ? -19.754 -0.031 18.483 1.00 97.25 204 ALA A N 1
ATOM 1493 C CA . ALA A 1 204 ? -18.721 0.939 18.115 1.00 97.25 204 ALA A CA 1
ATOM 1494 C C . ALA A 1 204 ? -18.745 1.212 16.604 1.00 97.25 204 ALA A C 1
ATOM 1496 O O . ALA A 1 204 ? -18.707 2.371 16.188 1.00 97.25 204 ALA A O 1
ATOM 1497 N N . ALA A 1 205 ? -18.904 0.160 15.793 1.00 96.38 205 ALA A N 1
ATOM 1498 C CA . ALA A 1 205 ? -19.047 0.275 14.345 1.00 96.38 205 ALA A CA 1
ATOM 1499 C C . ALA A 1 205 ? -20.236 1.173 13.956 1.00 96.38 205 ALA A C 1
ATOM 1501 O O . ALA A 1 205 ? -20.072 2.113 13.178 1.00 96.38 205 ALA A O 1
ATOM 1502 N N . ASP A 1 206 ? -21.409 0.964 14.559 1.00 95.56 206 ASP A N 1
ATOM 1503 C CA . ASP A 1 206 ? -22.618 1.754 14.299 1.00 95.56 206 ASP A CA 1
ATOM 1504 C C . ASP A 1 206 ? -22.454 3.230 14.670 1.00 95.56 206 ASP A C 1
ATOM 1506 O O . ASP A 1 206 ? -22.888 4.119 13.929 1.00 95.56 206 ASP A O 1
ATOM 1510 N N . ARG A 1 207 ? -21.818 3.520 15.814 1.00 96.12 207 ARG A N 1
ATOM 1511 C CA . ARG A 1 207 ? -21.509 4.904 16.207 1.00 96.12 207 ARG A CA 1
ATOM 1512 C C . ARG A 1 207 ? -20.580 5.567 15.196 1.00 96.12 207 ARG A C 1
ATOM 1514 O O . ARG A 1 207 ? -20.830 6.710 14.804 1.00 96.12 207 ARG A O 1
ATOM 1521 N N . LEU A 1 208 ? -19.545 4.856 14.749 1.00 95.50 208 LEU A N 1
ATOM 1522 C CA . LEU A 1 208 ? -18.588 5.378 13.782 1.00 95.50 208 LEU A CA 1
ATOM 1523 C C . LEU A 1 208 ? -19.243 5.619 12.412 1.00 95.50 208 LEU A C 1
ATOM 1525 O O . LEU A 1 208 ? -19.083 6.703 11.856 1.00 95.50 208 LEU A O 1
ATOM 1529 N N . ARG A 1 209 ? -20.077 4.696 11.914 1.00 92.94 209 ARG A N 1
ATOM 1530 C CA . ARG A 1 209 ? -20.840 4.877 10.659 1.00 92.94 209 ARG A CA 1
ATOM 1531 C C . ARG A 1 209 ? -21.786 6.075 10.697 1.00 92.94 209 ARG A C 1
ATOM 1533 O O . ARG A 1 209 ? -21.863 6.830 9.725 1.00 92.94 209 ARG A O 1
ATOM 1540 N N . LYS A 1 210 ? -22.467 6.311 11.824 1.00 92.44 210 LYS A N 1
ATOM 1541 C CA . LYS A 1 210 ? -23.294 7.519 12.013 1.00 92.44 210 LYS A CA 1
ATOM 1542 C C . LYS A 1 210 ? -22.452 8.791 11.912 1.00 92.44 210 LYS A C 1
ATOM 1544 O O . LYS A 1 210 ? -22.851 9.730 11.229 1.00 92.44 210 LYS A O 1
ATOM 1549 N N . ARG A 1 211 ? -21.270 8.814 12.535 1.00 93.75 211 ARG A N 1
ATOM 1550 C CA . ARG A 1 211 ? -20.332 9.947 12.455 1.00 93.75 211 ARG A CA 1
ATOM 1551 C C . ARG A 1 211 ? -19.796 10.164 11.039 1.00 93.75 211 ARG A C 1
ATOM 1553 O O . ARG A 1 211 ? -19.719 11.312 10.617 1.00 93.75 211 ARG A O 1
ATOM 1560 N N . ILE A 1 212 ? -19.502 9.098 10.291 1.00 91.31 212 ILE A N 1
ATOM 1561 C CA . ILE A 1 212 ? -19.127 9.182 8.867 1.00 91.31 212 ILE A CA 1
ATOM 1562 C C . ILE A 1 212 ? -20.262 9.815 8.058 1.00 91.31 212 ILE A C 1
ATOM 1564 O O . ILE A 1 212 ? -20.029 10.776 7.333 1.00 91.31 212 ILE A O 1
ATOM 1568 N N . THR A 1 213 ? -21.497 9.335 8.234 1.00 88.25 213 THR A N 1
ATOM 1569 C CA . THR A 1 213 ? -22.681 9.855 7.524 1.00 88.25 213 THR A CA 1
ATOM 1570 C C . THR A 1 213 ? -22.889 11.348 7.794 1.00 88.25 213 THR A C 1
ATOM 1572 O O . THR A 1 213 ? -23.114 12.127 6.869 1.00 88.25 213 THR A O 1
ATOM 1575 N N . LEU A 1 214 ? -22.759 11.765 9.058 1.00 89.06 214 LEU A N 1
ATOM 1576 C CA . LEU A 1 214 ? -22.840 13.174 9.449 1.00 89.06 214 LEU A CA 1
ATOM 1577 C C . LEU A 1 214 ? -21.712 14.009 8.822 1.00 89.06 214 LEU A C 1
ATOM 1579 O O . LEU A 1 214 ? -21.972 15.099 8.319 1.00 89.06 214 LEU A O 1
ATOM 1583 N N . ALA A 1 215 ? -20.478 13.497 8.814 1.00 88.00 215 ALA A N 1
ATOM 1584 C CA . ALA A 1 215 ? -19.316 14.192 8.258 1.00 88.00 215 ALA A CA 1
ATOM 1585 C C . ALA A 1 215 ? -19.345 14.290 6.720 1.00 88.00 215 ALA A C 1
ATOM 1587 O O . ALA A 1 215 ? -18.856 15.272 6.156 1.00 88.00 215 ALA A O 1
ATOM 1588 N N . ALA A 1 216 ? -19.936 13.308 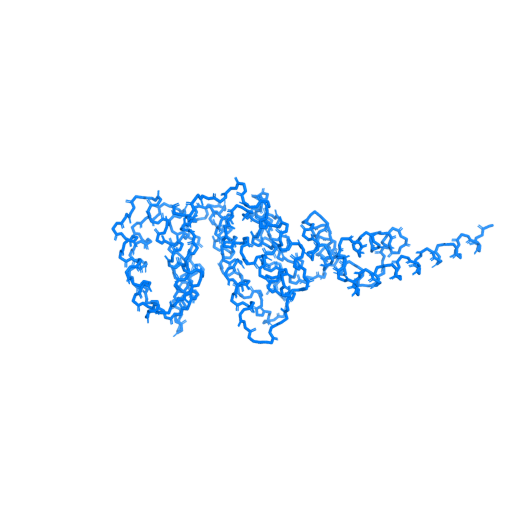6.034 1.00 83.75 216 ALA A N 1
ATOM 1589 C CA . ALA A 1 216 ? -20.143 13.336 4.587 1.00 83.75 216 ALA A CA 1
ATOM 1590 C C . ALA A 1 216 ? -21.192 14.385 4.167 1.00 83.75 216 ALA A C 1
ATOM 1592 O O . ALA A 1 216 ? -21.144 14.896 3.046 1.00 83.75 216 ALA A O 1
ATOM 1593 N N . GLY A 1 217 ? -22.122 14.748 5.061 1.00 76.06 217 GLY A N 1
ATOM 1594 C CA . GLY A 1 217 ? -23.083 15.834 4.841 1.00 76.06 217 GLY A CA 1
ATOM 1595 C C . GLY A 1 217 ? -23.967 15.643 3.603 1.00 76.06 217 GLY A C 1
ATOM 1596 O O . GLY A 1 217 ? -24.308 16.623 2.946 1.00 76.06 217 GLY A O 1
ATOM 1597 N N . GLY A 1 218 ? -24.281 14.393 3.245 1.00 63.94 218 GLY A N 1
ATOM 1598 C CA . GLY A 1 218 ? -25.086 14.052 2.066 1.00 63.94 218 GLY A CA 1
ATOM 1599 C C . GLY A 1 218 ? -24.342 14.082 0.725 1.00 63.94 218 GLY A C 1
ATOM 1600 O O . GLY A 1 218 ? -24.978 13.914 -0.310 1.00 63.94 218 GLY A O 1
ATOM 1601 N N . ARG A 1 219 ? -23.016 14.283 0.709 1.00 65.38 219 ARG A N 1
ATOM 1602 C CA . ARG A 1 219 ? -22.217 14.119 -0.515 1.00 65.38 219 ARG A CA 1
ATOM 1603 C C . ARG A 1 219 ? -22.091 12.637 -0.854 1.00 65.38 219 ARG A C 1
ATOM 1605 O O . ARG A 1 219 ? -21.658 11.851 -0.014 1.00 65.38 219 ARG A O 1
ATOM 1612 N N . GLU A 1 220 ? -22.420 12.280 -2.089 1.00 61.03 220 GLU A N 1
ATOM 1613 C CA . GLU A 1 220 ? -22.115 10.958 -2.631 1.00 61.03 220 GLU A CA 1
ATOM 1614 C C . GLU A 1 220 ? -20.604 10.861 -2.880 1.00 61.03 220 GLU A C 1
ATOM 1616 O O . GLU A 1 220 ? -20.055 11.529 -3.757 1.00 61.03 220 GLU A O 1
ATOM 1621 N N . ASP A 1 221 ? -19.915 10.051 -2.078 1.00 67.31 221 ASP A N 1
ATOM 1622 C CA . ASP A 1 221 ? -18.541 9.631 -2.346 1.00 67.31 221 ASP A CA 1
ATOM 1623 C C . ASP A 1 221 ? -18.567 8.151 -2.744 1.00 67.31 221 ASP A C 1
ATOM 1625 O O . ASP A 1 221 ? -18.830 7.303 -1.889 1.00 67.31 221 ASP A O 1
ATOM 1629 N N . PRO A 1 222 ? -18.281 7.808 -4.012 1.00 63.16 222 PRO A N 1
ATOM 1630 C CA . PRO A 1 222 ? -18.281 6.421 -4.470 1.00 63.16 222 PRO A CA 1
ATOM 1631 C C . PRO A 1 222 ? -17.351 5.511 -3.661 1.00 63.16 222 PRO A C 1
ATOM 1633 O O . PRO A 1 222 ? -17.623 4.320 -3.530 1.00 63.16 222 PRO A O 1
ATOM 1636 N N . ALA A 1 223 ? -16.274 6.052 -3.077 1.00 66.25 223 ALA A N 1
ATOM 1637 C CA . ALA A 1 223 ? -15.374 5.276 -2.229 1.00 66.25 223 ALA A CA 1
ATOM 1638 C C . ALA A 1 223 ? -16.014 4.904 -0.879 1.00 66.25 223 ALA A C 1
ATOM 1640 O O . ALA A 1 223 ? -15.687 3.856 -0.326 1.00 66.25 223 ALA A O 1
ATOM 1641 N N . L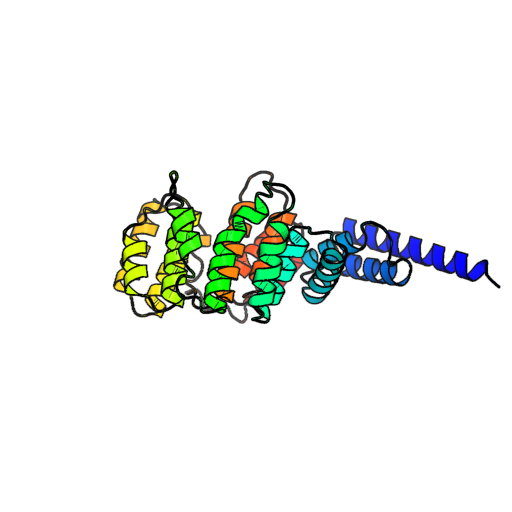EU A 1 224 ? -16.964 5.711 -0.387 1.00 66.81 224 LEU A N 1
ATOM 1642 C CA . LEU A 1 224 ? -17.786 5.383 0.784 1.00 66.81 224 LEU A CA 1
ATOM 1643 C C . LEU A 1 224 ? -18.881 4.352 0.474 1.00 66.81 224 LEU A C 1
ATOM 1645 O O . LEU A 1 224 ? -19.511 3.842 1.394 1.00 66.81 224 LEU A O 1
ATOM 1649 N N . MET A 1 225 ? -19.104 4.041 -0.805 1.00 66.62 225 MET A N 1
ATOM 1650 C CA . MET A 1 225 ? -20.064 3.031 -1.259 1.00 66.62 225 MET A CA 1
ATOM 1651 C C . MET A 1 225 ? -19.403 1.683 -1.574 1.00 66.62 225 MET A C 1
ATOM 1653 O O . MET A 1 225 ? -20.095 0.731 -1.938 1.00 66.62 225 MET A O 1
ATOM 1657 N N . LEU A 1 226 ? -18.071 1.588 -1.472 1.00 67.62 226 LEU A N 1
ATOM 1658 C CA . LEU A 1 226 ? -17.369 0.323 -1.677 1.00 67.62 226 LEU A CA 1
ATOM 1659 C C . LEU A 1 226 ? -17.704 -0.656 -0.539 1.00 67.62 226 LEU A C 1
ATOM 1661 O O . LEU A 1 226 ? -17.911 -0.219 0.592 1.00 67.62 226 LEU A O 1
ATOM 1665 N N . PRO A 1 227 ? -17.727 -1.975 -0.811 1.00 67.94 227 PRO A N 1
ATOM 1666 C CA . PRO A 1 227 ? -18.013 -2.970 0.213 1.00 67.94 227 PRO A CA 1
ATOM 1667 C C . PRO A 1 227 ? -17.094 -2.842 1.432 1.00 67.94 227 PRO A C 1
ATOM 1669 O O . PRO A 1 227 ? -15.868 -2.757 1.297 1.00 67.94 227 PRO A O 1
ATOM 1672 N N . ASP A 1 228 ? -17.697 -2.897 2.619 1.00 74.38 228 ASP A N 1
ATOM 1673 C CA . ASP A 1 228 ? -16.988 -2.885 3.895 1.00 74.38 228 ASP A CA 1
ATOM 1674 C C . ASP A 1 228 ? -16.011 -4.066 3.975 1.00 74.38 228 ASP A C 1
ATOM 1676 O O . ASP A 1 228 ? -16.402 -5.236 3.918 1.00 74.38 228 ASP A O 1
ATOM 1680 N N . ARG A 1 229 ? -14.719 -3.765 4.143 1.00 86.38 229 ARG A N 1
ATOM 1681 C CA . ARG A 1 229 ? -13.674 -4.776 4.333 1.00 86.38 229 ARG A CA 1
ATOM 1682 C C . ARG A 1 229 ? -12.846 -4.464 5.579 1.00 86.38 229 ARG A C 1
ATOM 1684 O O . ARG A 1 229 ? -12.310 -3.361 5.693 1.00 86.38 229 ARG A O 1
ATOM 1691 N N . PRO A 1 230 ? -12.701 -5.420 6.510 1.00 93.44 230 PRO A N 1
ATOM 1692 C CA . PRO A 1 230 ? -11.896 -5.215 7.704 1.00 93.44 230 PRO A CA 1
ATOM 1693 C C . PRO A 1 230 ? -10.394 -5.218 7.383 1.00 93.44 230 PRO A C 1
ATOM 1695 O O . PRO A 1 230 ? -9.939 -5.887 6.453 1.00 93.44 230 PRO A O 1
ATOM 1698 N N . VAL A 1 231 ? -9.613 -4.519 8.206 1.00 95.25 231 VAL A N 1
ATOM 1699 C CA . VAL A 1 231 ? -8.145 -4.513 8.186 1.00 95.25 231 VAL A CA 1
ATOM 1700 C C . VAL A 1 231 ? -7.654 -5.261 9.423 1.00 95.25 231 VAL A C 1
ATOM 1702 O O . VAL A 1 231 ? -7.777 -4.778 10.542 1.00 95.25 231 VAL A O 1
ATOM 1705 N N . LEU A 1 232 ? -7.128 -6.472 9.233 1.00 91.00 232 LEU A N 1
ATOM 1706 C CA . LEU A 1 232 ? -6.789 -7.381 10.339 1.00 91.00 232 LEU A CA 1
ATOM 1707 C C . LEU A 1 232 ? -5.311 -7.765 10.384 1.00 91.00 232 LEU A C 1
ATOM 1709 O O . LEU A 1 232 ? -4.844 -8.314 11.379 1.00 91.00 232 LEU A O 1
ATOM 1713 N N . THR A 1 233 ? -4.579 -7.549 9.294 1.00 95.19 233 THR A N 1
ATOM 1714 C CA . THR A 1 233 ? -3.196 -8.012 9.147 1.00 95.19 233 THR A CA 1
ATOM 1715 C C . THR A 1 233 ? -2.273 -6.874 8.713 1.00 95.19 233 THR A C 1
ATOM 1717 O O . THR A 1 233 ? -2.730 -5.956 8.033 1.00 95.19 233 THR A O 1
ATOM 1720 N N . PRO A 1 234 ? -0.960 -6.960 9.006 1.00 97.00 234 PRO A N 1
ATOM 1721 C CA . PRO A 1 234 ? 0.030 -5.982 8.545 1.00 97.00 234 PRO A CA 1
ATOM 1722 C C . PRO A 1 234 ? -0.025 -5.680 7.045 1.00 97.00 234 PRO A C 1
ATOM 1724 O O . PRO A 1 234 ? 0.076 -4.529 6.632 1.00 97.00 234 PRO A O 1
ATOM 1727 N N . ARG A 1 235 ? -0.212 -6.718 6.218 1.00 96.50 235 ARG A N 1
ATOM 1728 C CA . ARG A 1 235 ? -0.291 -6.566 4.758 1.00 96.50 235 ARG A CA 1
ATOM 1729 C C . ARG A 1 235 ? -1.548 -5.811 4.340 1.00 96.50 235 ARG A C 1
ATOM 1731 O O . ARG A 1 235 ? -1.448 -4.924 3.506 1.00 96.50 235 ARG A O 1
ATOM 1738 N N . GLN A 1 236 ? -2.693 -6.125 4.950 1.00 96.06 236 GLN A N 1
ATOM 1739 C CA . GLN A 1 236 ? -3.953 -5.414 4.704 1.00 96.06 236 GLN A CA 1
ATOM 1740 C C . GLN A 1 236 ? -3.866 -3.945 5.115 1.00 96.06 236 GLN A C 1
ATOM 1742 O O . GLN A 1 236 ? -4.366 -3.089 4.396 1.00 96.06 236 GLN A O 1
ATOM 1747 N N . GLY A 1 237 ? -3.219 -3.655 6.245 1.00 96.31 237 GLY A N 1
ATOM 1748 C CA . GLY A 1 237 ? -3.020 -2.289 6.718 1.00 96.31 237 GLY A CA 1
ATOM 1749 C C . GLY A 1 237 ? -2.155 -1.463 5.774 1.00 96.31 237 GLY A C 1
ATOM 1750 O O . GLY A 1 237 ? -2.580 -0.414 5.293 1.00 96.31 237 GLY A O 1
ATOM 1751 N N . GLY A 1 238 ? -0.990 -2.000 5.396 1.00 97.06 238 GLY A N 1
ATOM 1752 C CA . GLY A 1 238 ? -0.133 -1.367 4.393 1.00 97.06 238 GLY A CA 1
ATOM 1753 C C . GLY A 1 238 ? -0.833 -1.185 3.041 1.00 97.06 238 GLY A C 1
ATOM 1754 O O . GLY A 1 238 ? -0.750 -0.111 2.450 1.00 97.06 238 GLY A O 1
ATOM 1755 N N . ALA A 1 239 ? -1.561 -2.201 2.564 1.00 96.88 239 ALA A N 1
ATOM 1756 C CA . ALA A 1 239 ? -2.301 -2.134 1.303 1.00 96.88 239 ALA A CA 1
ATOM 1757 C C . ALA A 1 239 ? -3.375 -1.042 1.324 1.00 96.88 239 ALA A C 1
ATOM 1759 O O . ALA A 1 239 ? -3.457 -0.239 0.396 1.00 96.88 239 ALA A O 1
ATOM 1760 N N . HIS A 1 240 ? -4.169 -0.993 2.395 1.00 94.50 240 HIS A N 1
ATOM 1761 C CA . HIS A 1 240 ? -5.227 -0.009 2.565 1.00 94.50 240 HIS A CA 1
ATOM 1762 C C . HIS A 1 240 ? -4.676 1.422 2.534 1.00 94.50 240 HIS A C 1
ATOM 1764 O O . HIS A 1 240 ? -5.160 2.237 1.747 1.00 94.50 240 HIS A O 1
ATOM 1770 N N . TRP A 1 241 ? -3.643 1.715 3.329 1.00 95.94 241 TRP A N 1
ATOM 1771 C CA . TRP A 1 241 ? -3.055 3.054 3.382 1.00 95.94 241 TRP A CA 1
ATOM 1772 C C . TRP A 1 241 ? -2.497 3.494 2.022 1.00 95.94 241 TRP A C 1
ATOM 1774 O O . TRP A 1 241 ? -2.763 4.602 1.554 1.00 95.94 241 TRP A O 1
ATOM 1784 N N . LEU A 1 242 ? -1.784 2.600 1.328 1.00 96.88 242 LEU A N 1
ATOM 1785 C CA . LEU A 1 242 ? -1.255 2.877 -0.010 1.00 96.88 242 LEU A CA 1
ATOM 1786 C C . LEU A 1 242 ? -2.374 3.109 -1.036 1.00 96.88 242 LEU A C 1
ATOM 1788 O O . LEU A 1 242 ? -2.245 3.986 -1.891 1.00 96.88 242 LEU A O 1
ATOM 1792 N N . ALA A 1 243 ? -3.490 2.382 -0.932 1.00 94.88 243 ALA A N 1
ATOM 1793 C CA . ALA A 1 243 ? -4.654 2.598 -1.786 1.00 94.88 243 ALA A CA 1
ATOM 1794 C C . ALA A 1 243 ? -5.310 3.969 -1.536 1.00 94.88 243 ALA A C 1
ATOM 1796 O O . ALA A 1 243 ? -5.701 4.636 -2.494 1.00 94.88 243 ALA A O 1
ATOM 1797 N N . LEU A 1 244 ? -5.383 4.425 -0.277 1.00 92.75 244 LEU A N 1
ATOM 1798 C CA . LEU A 1 244 ? -5.879 5.766 0.060 1.00 92.75 244 LEU A CA 1
ATOM 1799 C C . LEU A 1 244 ? -4.996 6.874 -0.514 1.00 92.75 244 LEU A C 1
ATOM 1801 O O . LEU A 1 244 ? -5.513 7.855 -1.050 1.00 92.75 244 LEU A O 1
ATOM 1805 N N . ILE A 1 245 ? -3.672 6.712 -0.437 1.00 92.81 245 ILE A N 1
ATOM 1806 C CA . ILE A 1 245 ? -2.728 7.656 -1.046 1.00 92.81 245 ILE A CA 1
ATOM 1807 C C . ILE A 1 245 ? -2.938 7.703 -2.561 1.00 92.81 245 ILE A C 1
ATOM 1809 O O . ILE 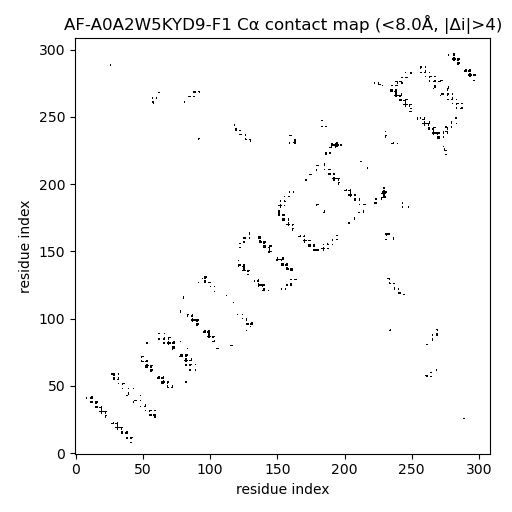A 1 245 ? -3.034 8.792 -3.130 1.00 92.81 245 ILE A O 1
ATOM 1813 N N . ALA A 1 246 ? -3.038 6.540 -3.210 1.00 93.25 246 ALA A N 1
ATOM 1814 C CA . ALA A 1 246 ? -3.258 6.456 -4.649 1.00 93.25 246 ALA A CA 1
ATOM 1815 C C . ALA A 1 246 ? -4.540 7.190 -5.077 1.00 93.25 246 ALA A C 1
ATOM 1817 O O . ALA A 1 246 ? -4.487 8.041 -5.966 1.00 93.25 246 ALA A O 1
ATOM 1818 N N . ASP A 1 247 ? -5.668 6.921 -4.412 1.00 89.56 247 ASP A N 1
ATOM 1819 C CA . ASP A 1 247 ? -6.955 7.571 -4.695 1.00 89.56 247 ASP A CA 1
ATOM 1820 C C . ASP A 1 247 ? -6.913 9.088 -4.418 1.00 89.56 247 ASP A C 1
ATOM 1822 O O . ASP A 1 247 ? -7.361 9.886 -5.244 1.00 89.56 247 ASP A O 1
ATOM 1826 N N . GLY A 1 248 ? -6.306 9.520 -3.307 1.00 88.69 248 GLY A N 1
ATOM 1827 C CA . GLY A 1 248 ? -6.141 10.942 -2.988 1.00 88.69 248 GLY A CA 1
ATOM 1828 C C . GLY A 1 248 ? -5.302 11.698 -4.028 1.00 88.69 248 GLY A C 1
ATOM 1829 O O . GLY A 1 248 ? -5.661 12.800 -4.455 1.00 88.69 248 GLY A O 1
ATOM 1830 N N . MET A 1 249 ? -4.209 11.092 -4.497 1.00 88.62 249 MET A N 1
ATOM 1831 C CA . MET A 1 249 ? -3.359 11.677 -5.537 1.00 88.62 249 MET A CA 1
ATOM 1832 C C . MET A 1 249 ? -4.028 11.674 -6.914 1.00 88.62 249 MET A C 1
ATOM 1834 O O . MET A 1 249 ? -3.893 12.655 -7.649 1.00 88.62 249 MET A O 1
ATOM 1838 N N . ALA A 1 250 ? -4.778 10.625 -7.265 1.00 87.38 250 ALA A N 1
ATOM 1839 C CA . ALA A 1 250 ? -5.514 10.553 -8.529 1.00 87.38 250 ALA A CA 1
ATOM 1840 C C . ALA A 1 250 ? -6.555 11.679 -8.660 1.00 87.38 250 ALA A C 1
ATOM 1842 O O . ALA A 1 250 ? -6.777 12.199 -9.751 1.00 87.38 250 ALA A O 1
ATOM 1843 N N . ARG A 1 251 ? -7.140 12.111 -7.538 1.00 83.44 251 ARG A N 1
ATOM 1844 C CA . ARG A 1 251 ? -8.128 13.201 -7.483 1.00 83.44 251 ARG A CA 1
ATOM 1845 C C . ARG A 1 251 ? -7.515 14.595 -7.416 1.00 83.44 251 ARG A C 1
ATOM 1847 O O . ARG A 1 251 ? -8.237 15.581 -7.547 1.00 83.44 251 ARG A O 1
ATOM 1854 N N . THR A 1 252 ? -6.206 14.703 -7.202 1.00 83.00 252 THR A N 1
ATOM 1855 C CA . THR A 1 252 ? -5.536 16.005 -7.154 1.00 83.00 252 THR A CA 1
ATOM 1856 C C . THR A 1 252 ? -5.433 16.581 -8.574 1.00 83.00 252 THR A C 1
ATOM 1858 O O . THR A 1 252 ? -4.868 15.921 -9.449 1.00 83.00 252 THR A O 1
ATOM 1861 N N . PRO A 1 253 ? -5.956 17.794 -8.844 1.00 75.50 253 PRO A N 1
ATOM 1862 C CA . PRO A 1 253 ? -5.884 18.390 -10.176 1.00 75.50 253 PRO A CA 1
ATOM 1863 C C . PRO A 1 253 ? -4.440 18.509 -10.674 1.00 75.50 253 PRO A C 1
ATOM 1865 O O . PRO A 1 253 ? -3.551 18.875 -9.907 1.00 75.50 253 PRO A O 1
ATOM 1868 N N . ASN A 1 254 ? -4.213 18.235 -11.961 1.00 76.00 254 ASN A N 1
ATOM 1869 C CA . ASN A 1 254 ? -2.894 18.289 -12.611 1.00 76.00 254 ASN A CA 1
ATOM 1870 C C . ASN A 1 254 ? -1.819 17.376 -11.982 1.00 76.00 254 ASN A C 1
ATOM 1872 O O . ASN A 1 254 ? -0.627 17.587 -12.211 1.00 76.00 254 ASN A O 1
ATOM 1876 N N . SER A 1 255 ? -2.204 16.367 -11.191 1.00 75.62 255 SER A N 1
ATOM 1877 C CA . SER A 1 255 ? -1.251 15.381 -10.683 1.00 75.62 255 SER A CA 1
ATOM 1878 C C . SER A 1 255 ? -0.727 14.481 -11.810 1.00 75.62 255 SER A C 1
ATOM 1880 O O . SER A 1 255 ? -1.453 14.119 -12.737 1.00 75.62 255 SER A O 1
ATOM 1882 N N . SER A 1 256 ? 0.554 14.107 -11.731 1.00 82.56 256 SER A N 1
ATOM 1883 C CA . SER A 1 256 ? 1.144 13.108 -12.631 1.00 82.56 256 SER A CA 1
ATOM 1884 C C . SER A 1 256 ? 0.428 11.770 -12.464 1.00 82.56 256 SER A C 1
ATOM 1886 O O . SER A 1 256 ? 0.348 11.270 -11.345 1.00 82.56 256 SER A O 1
ATOM 1888 N N . ALA A 1 257 ? -0.029 11.156 -13.558 1.00 85.00 257 ALA A N 1
ATOM 1889 C CA . ALA A 1 257 ? -0.723 9.867 -13.525 1.00 85.00 257 ALA A CA 1
ATOM 1890 C C . ALA A 1 257 ? 0.173 8.709 -13.030 1.00 85.00 257 ALA A C 1
ATOM 1892 O O . ALA A 1 257 ? -0.324 7.722 -12.482 1.00 85.00 257 ALA A O 1
ATOM 1893 N N . LYS A 1 258 ? 1.502 8.845 -13.141 1.00 88.38 258 LYS A N 1
ATOM 1894 C CA . LYS A 1 258 ? 2.463 7.800 -12.750 1.00 88.38 258 LYS A CA 1
ATOM 1895 C C . LYS A 1 258 ? 2.557 7.588 -11.239 1.00 88.38 258 LYS A C 1
ATOM 1897 O O . LYS A 1 258 ? 2.755 6.462 -10.789 1.00 88.38 258 LYS A O 1
ATOM 1902 N N . VAL A 1 259 ? 2.411 8.650 -10.445 1.00 90.00 259 VAL A N 1
ATOM 1903 C CA . VAL A 1 259 ? 2.560 8.561 -8.981 1.00 90.00 259 VAL A CA 1
ATOM 1904 C C . VAL A 1 259 ? 1.386 7.803 -8.335 1.00 90.00 259 VAL A C 1
ATOM 1906 O O . VAL A 1 259 ? 1.653 6.851 -7.601 1.00 90.00 259 VAL A O 1
ATOM 1909 N N . PRO A 1 260 ? 0.106 8.110 -8.638 1.00 92.69 260 PRO A N 1
ATOM 1910 C CA . PRO A 1 260 ? -1.022 7.276 -8.226 1.00 92.69 260 PRO A CA 1
ATOM 1911 C C . PRO A 1 260 ? -0.871 5.814 -8.656 1.00 92.69 260 PRO A C 1
ATOM 1913 O O . PRO A 1 260 ? -1.148 4.922 -7.860 1.00 92.69 260 PRO A O 1
ATOM 1916 N N . LEU A 1 261 ? -0.380 5.556 -9.878 1.00 95.19 261 LEU A N 1
ATOM 1917 C CA . LEU A 1 261 ? -0.174 4.193 -10.374 1.00 95.19 261 LEU A CA 1
ATOM 1918 C C . LEU A 1 261 ? 0.846 3.417 -9.537 1.00 95.19 261 LEU A C 1
ATOM 1920 O O . LEU A 1 261 ? 0.589 2.264 -9.200 1.00 95.19 261 LEU A O 1
ATOM 1924 N N . LEU A 1 262 ? 1.966 4.039 -9.157 1.00 95.81 262 LEU A N 1
ATOM 1925 C CA . LEU A 1 262 ? 2.955 3.425 -8.269 1.00 95.81 262 LEU A CA 1
ATOM 1926 C C . LEU A 1 262 ? 2.317 2.977 -6.943 1.00 95.81 262 LEU A C 1
ATOM 1928 O O . LEU A 1 262 ? 2.476 1.823 -6.543 1.00 95.81 262 LEU A O 1
ATOM 1932 N N . PHE A 1 263 ? 1.571 3.865 -6.279 1.00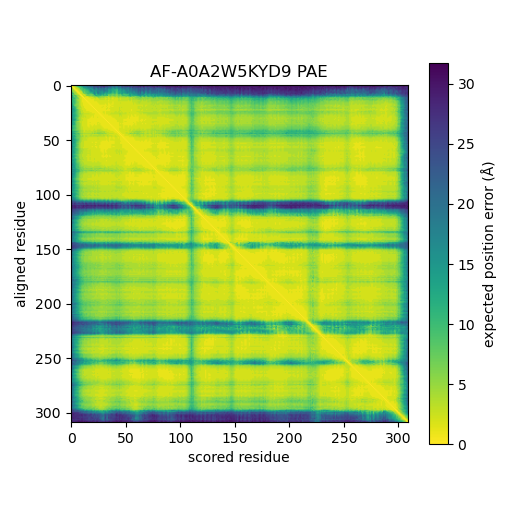 96.50 263 PHE A N 1
ATOM 1933 C CA . PHE A 1 263 ? 0.912 3.546 -5.009 1.00 96.50 263 PHE A CA 1
ATOM 1934 C C . PHE A 1 263 ? -0.196 2.500 -5.170 1.00 96.50 263 PHE A C 1
ATOM 1936 O O . PHE A 1 263 ? -0.300 1.587 -4.352 1.00 96.50 263 PHE A O 1
ATOM 1943 N N . ALA A 1 264 ? -0.976 2.570 -6.248 1.00 96.62 264 ALA A N 1
ATOM 1944 C CA . ALA A 1 264 ? -2.023 1.596 -6.525 1.00 96.62 264 ALA A CA 1
ATOM 1945 C C . ALA A 1 264 ? -1.454 0.197 -6.819 1.00 96.62 264 ALA A C 1
ATOM 1947 O O . ALA A 1 264 ? -1.971 -0.804 -6.323 1.00 96.62 264 ALA A O 1
ATOM 1948 N N . ARG A 1 265 ? -0.346 0.112 -7.570 1.00 97.25 265 ARG A N 1
ATOM 1949 C CA . ARG A 1 265 ? 0.400 -1.139 -7.790 1.00 97.25 265 ARG A CA 1
ATOM 1950 C C . ARG A 1 265 ? 0.928 -1.703 -6.478 1.00 97.25 265 ARG A C 1
ATOM 1952 O O . ARG A 1 265 ? 0.716 -2.879 -6.198 1.00 97.25 265 ARG A O 1
ATOM 1959 N N . ALA A 1 266 ? 1.557 -0.857 -5.667 1.00 97.88 266 ALA A N 1
ATOM 1960 C CA . ALA A 1 266 ? 2.072 -1.212 -4.352 1.00 97.88 266 ALA A CA 1
ATOM 1961 C C . ALA A 1 266 ? 0.973 -1.782 -3.435 1.00 97.88 266 ALA A C 1
ATOM 1963 O O . ALA A 1 266 ? 1.155 -2.850 -2.848 1.00 97.88 266 ALA A O 1
ATOM 1964 N N . ALA A 1 267 ? -0.190 -1.126 -3.379 1.00 97.50 267 ALA A N 1
ATOM 1965 C CA . ALA A 1 267 ? -1.354 -1.601 -2.638 1.00 97.50 267 ALA A CA 1
ATOM 1966 C C . ALA A 1 267 ? -1.854 -2.961 -3.151 1.00 97.50 267 ALA A C 1
ATOM 1968 O O . ALA A 1 267 ? -2.015 -3.901 -2.372 1.00 97.50 267 ALA A O 1
ATOM 1969 N N . TYR A 1 268 ? -2.036 -3.093 -4.469 1.00 96.88 268 TYR A N 1
ATOM 1970 C CA . TYR A 1 268 ? -2.529 -4.320 -5.095 1.00 96.88 268 TYR A CA 1
ATOM 1971 C C . TYR A 1 268 ? -1.566 -5.506 -4.928 1.00 96.88 268 TYR A C 1
ATOM 1973 O O . TYR A 1 268 ? -1.998 -6.642 -4.759 1.00 96.88 268 TYR A O 1
ATOM 1981 N N . TRP A 1 269 ? -0.250 -5.274 -4.936 1.00 97.50 269 TRP A N 1
ATOM 1982 C CA . TRP A 1 269 ? 0.733 -6.329 -4.669 1.00 97.50 269 TRP A CA 1
ATOM 1983 C C . TRP A 1 269 ? 0.707 -6.823 -3.214 1.00 97.50 269 TRP A C 1
ATOM 1985 O O . TRP A 1 269 ? 1.062 -7.982 -2.972 1.00 97.50 269 TRP A O 1
ATOM 1995 N N . LEU A 1 270 ? 0.310 -5.977 -2.255 1.00 97.00 270 LEU A N 1
ATOM 1996 C CA . LEU A 1 270 ? 0.171 -6.356 -0.844 1.00 97.00 270 LEU A CA 1
ATOM 1997 C C . LEU A 1 270 ? -1.127 -7.118 -0.559 1.00 97.00 270 LEU A C 1
ATOM 1999 O O . LEU A 1 270 ? -1.080 -8.128 0.148 1.00 97.00 270 LEU A O 1
ATOM 2003 N N . ASP A 1 271 ? -2.258 -6.644 -1.088 1.00 94.94 271 ASP A N 1
ATOM 2004 C CA . ASP A 1 271 ? -3.566 -7.296 -0.959 1.00 94.94 271 ASP A CA 1
ATOM 2005 C C . ASP A 1 271 ? -4.374 -7.176 -2.270 1.00 94.94 271 ASP A C 1
ATOM 2007 O O . ASP A 1 271 ? -5.150 -6.232 -2.438 1.00 94.94 271 ASP A O 1
ATOM 2011 N N . PRO A 1 272 ? -4.221 -8.126 -3.214 1.00 91.56 272 PRO A N 1
ATOM 2012 C CA . PRO A 1 272 ? -4.932 -8.090 -4.495 1.00 91.56 272 PRO A CA 1
ATOM 2013 C C . PRO A 1 272 ? -6.437 -8.347 -4.353 1.00 91.56 272 PRO A C 1
ATOM 2015 O O . PRO A 1 272 ? -7.210 -8.054 -5.273 1.00 91.56 272 PRO A O 1
ATOM 2018 N N . ASP A 1 273 ? -6.860 -8.899 -3.215 1.00 88.69 273 ASP A N 1
ATOM 2019 C CA . ASP A 1 273 ? -8.260 -9.168 -2.919 1.00 88.69 273 ASP A CA 1
ATOM 2020 C C . ASP A 1 273 ? -8.965 -7.919 -2.376 1.00 88.69 273 ASP A C 1
ATOM 2022 O O . ASP A 1 273 ? -10.195 -7.898 -2.335 1.00 88.69 273 ASP A O 1
ATOM 2026 N N . ASP A 1 274 ? -8.229 -6.889 -1.943 1.00 89.25 274 ASP A N 1
ATOM 2027 C CA . ASP A 1 274 ? -8.808 -5.642 -1.448 1.00 89.25 274 ASP A CA 1
ATOM 2028 C C . ASP A 1 274 ? -9.431 -4.832 -2.589 1.00 89.25 274 ASP A C 1
ATOM 2030 O O . ASP A 1 274 ? -8.751 -4.354 -3.502 1.00 89.25 274 ASP A O 1
ATOM 2034 N N . TRP A 1 275 ? -10.748 -4.638 -2.514 1.00 86.44 275 TRP A N 1
ATOM 2035 C CA . TRP A 1 275 ? -11.488 -3.903 -3.529 1.00 86.44 275 TRP A CA 1
ATOM 2036 C C . TRP A 1 275 ? -11.072 -2.429 -3.608 1.00 86.44 275 TRP A C 1
ATOM 2038 O O . TRP A 1 275 ? -11.072 -1.867 -4.698 1.00 86.44 275 TRP A O 1
ATOM 2048 N N . THR A 1 276 ? -10.639 -1.812 -2.502 1.00 87.50 276 THR A N 1
ATOM 2049 C CA . THR A 1 276 ? -10.118 -0.436 -2.520 1.00 87.50 276 THR A CA 1
ATOM 2050 C C . THR A 1 276 ? -8.792 -0.365 -3.280 1.00 87.50 276 THR A C 1
ATOM 2052 O O . THR A 1 276 ? -8.612 0.522 -4.111 1.00 87.50 276 THR A O 1
ATOM 2055 N N . ALA A 1 277 ? -7.885 -1.324 -3.058 1.00 91.69 277 ALA A N 1
ATOM 2056 C CA . ALA A 1 277 ? -6.619 -1.398 -3.793 1.00 91.69 277 ALA A CA 1
ATOM 2057 C C . ALA A 1 277 ? -6.853 -1.664 -5.286 1.00 91.69 277 ALA A C 1
ATOM 2059 O O . ALA A 1 277 ? -6.227 -1.039 -6.143 1.00 91.69 277 ALA A O 1
ATOM 2060 N N . ARG A 1 278 ? -7.799 -2.554 -5.605 1.00 91.69 278 ARG A N 1
ATOM 2061 C CA . ARG A 1 278 ? -8.191 -2.851 -6.984 1.00 91.69 278 ARG A CA 1
ATOM 2062 C C . ARG A 1 278 ? -8.821 -1.644 -7.676 1.00 91.69 278 ARG A C 1
ATOM 2064 O O . ARG A 1 278 ? -8.405 -1.319 -8.781 1.00 91.69 278 ARG A O 1
ATOM 2071 N N . ALA A 1 279 ? -9.770 -0.963 -7.036 1.00 89.69 279 ALA A N 1
ATOM 2072 C CA . ALA A 1 279 ? -10.418 0.228 -7.584 1.00 89.69 279 ALA A CA 1
ATOM 2073 C C . ALA A 1 279 ? -9.413 1.364 -7.826 1.00 89.69 279 ALA A C 1
ATOM 2075 O O . ALA A 1 279 ? -9.411 1.955 -8.903 1.00 89.69 279 ALA A O 1
ATOM 2076 N N . ALA A 1 280 ? -8.503 1.607 -6.875 1.00 91.81 280 ALA A N 1
ATOM 2077 C CA . ALA A 1 280 ? -7.425 2.577 -7.050 1.00 91.81 280 ALA A CA 1
ATOM 2078 C C . ALA A 1 280 ? -6.516 2.223 -8.241 1.00 91.81 280 ALA A C 1
ATOM 2080 O O . ALA A 1 280 ? -6.075 3.113 -8.966 1.00 91.81 280 ALA A O 1
ATOM 2081 N N . LEU A 1 281 ? -6.252 0.931 -8.475 1.00 94.75 281 LEU A N 1
ATOM 2082 C CA . LEU A 1 281 ? -5.456 0.479 -9.616 1.00 94.75 281 LEU A CA 1
ATOM 2083 C C . LEU A 1 281 ? -6.199 0.619 -10.947 1.00 94.75 281 LEU A C 1
ATOM 2085 O O . LEU A 1 281 ? -5.583 1.041 -11.919 1.00 94.75 281 LEU A O 1
ATOM 2089 N N . VAL A 1 282 ? -7.496 0.309 -10.996 1.00 92.88 282 VAL A N 1
ATOM 2090 C CA . VAL A 1 282 ? -8.340 0.531 -12.185 1.00 92.88 282 VAL A CA 1
ATOM 2091 C C . VAL A 1 282 ? -8.316 2.008 -12.581 1.00 92.88 282 VAL A C 1
ATOM 2093 O O . VAL A 1 282 ? -7.963 2.320 -13.715 1.00 92.88 282 VAL A O 1
ATOM 2096 N N . GLU A 1 283 ? -8.599 2.907 -11.636 1.00 91.38 283 GLU A N 1
ATOM 2097 C CA . GLU A 1 283 ? -8.573 4.360 -11.859 1.00 91.38 283 GLU A CA 1
ATOM 2098 C C . GLU A 1 283 ? -7.186 4.830 -12.316 1.00 91.38 283 GLU A C 1
ATOM 2100 O O . GLU A 1 283 ? -7.049 5.578 -13.283 1.00 91.38 283 GLU A O 1
ATOM 2105 N N . ALA A 1 284 ? -6.122 4.370 -11.652 1.00 93.00 284 ALA A N 1
ATOM 2106 C CA . ALA A 1 284 ? -4.770 4.761 -12.021 1.00 93.00 284 ALA A CA 1
ATOM 2107 C C . ALA A 1 284 ? -4.370 4.253 -13.416 1.00 93.00 284 ALA A C 1
ATOM 2109 O O . ALA A 1 284 ? -3.676 4.966 -14.136 1.00 93.00 284 ALA A O 1
ATOM 2110 N N . LEU A 1 285 ? -4.791 3.050 -13.818 1.00 93.50 285 LEU A N 1
ATOM 2111 C CA . LEU A 1 285 ? -4.540 2.521 -15.161 1.00 93.50 285 LEU A CA 1
ATOM 2112 C C . LEU A 1 285 ? -5.291 3.324 -16.225 1.00 93.50 285 LEU A C 1
ATOM 2114 O O . LEU A 1 285 ? -4.681 3.711 -17.220 1.00 93.50 285 LEU A O 1
ATOM 2118 N N . ASP A 1 286 ? -6.567 3.628 -15.997 1.00 91.62 286 ASP A N 1
ATOM 2119 C CA . ASP A 1 286 ? -7.373 4.427 -16.924 1.00 91.62 286 ASP A CA 1
ATOM 2120 C C . ASP A 1 286 ? -6.751 5.814 -17.161 1.00 91.62 286 ASP A C 1
ATOM 2122 O O . ASP A 1 286 ? -6.497 6.211 -18.298 1.00 91.62 286 ASP A O 1
ATOM 2126 N N . ARG A 1 287 ? -6.335 6.489 -16.081 1.00 89.75 287 ARG A N 1
ATOM 2127 C CA . ARG A 1 287 ? -5.633 7.786 -16.140 1.00 89.75 287 ARG A CA 1
ATOM 2128 C C . ARG A 1 287 ? -4.268 7.744 -16.828 1.00 89.75 287 ARG A C 1
ATOM 2130 O O . ARG A 1 287 ? -3.762 8.793 -17.214 1.00 89.75 287 ARG A O 1
ATOM 2137 N N . ASN A 1 288 ? -3.651 6.569 -16.944 1.00 89.25 288 ASN A N 1
ATOM 2138 C CA . ASN A 1 288 ? -2.418 6.367 -17.709 1.00 89.25 288 ASN A CA 1
ATOM 2139 C C . ASN A 1 288 ? -2.709 5.868 -19.134 1.00 89.25 288 ASN A C 1
ATOM 2141 O O . ASN A 1 288 ? -1.832 5.260 -19.730 1.00 89.25 288 ASN A O 1
ATOM 2145 N N . GLU A 1 289 ? -3.914 6.083 -19.674 1.00 90.25 289 GLU A N 1
ATOM 2146 C CA . GLU A 1 289 ? -4.328 5.655 -21.022 1.00 90.25 289 GLU A CA 1
ATOM 2147 C C . GLU A 1 289 ? -4.295 4.127 -21.214 1.00 90.25 289 GLU A C 1
ATOM 2149 O O . GLU A 1 289 ? -4.129 3.614 -22.321 1.00 90.25 289 GLU A O 1
ATOM 2154 N N . ARG A 1 290 ? -4.472 3.369 -20.123 1.00 90.19 290 ARG A N 1
ATOM 2155 C CA . ARG A 1 290 ? -4.438 1.897 -20.110 1.00 90.19 290 ARG A CA 1
ATOM 2156 C C . ARG A 1 290 ? -5.792 1.287 -19.781 1.00 90.19 290 ARG A C 1
ATOM 2158 O O . ARG A 1 290 ? -5.893 0.333 -19.009 1.00 90.19 290 ARG A O 1
ATOM 2165 N N . GLY A 1 291 ? -6.835 1.805 -20.427 1.00 88.75 291 GLY A N 1
ATOM 2166 C CA . GLY A 1 291 ? -8.212 1.336 -20.255 1.00 88.75 291 GLY A CA 1
ATOM 2167 C C . GLY A 1 291 ? -8.384 -0.171 -20.491 1.00 88.75 291 GLY A C 1
ATOM 2168 O O . GLY A 1 291 ? -9.126 -0.823 -19.766 1.00 88.75 291 GLY A O 1
ATOM 2169 N N . ALA A 1 292 ? -7.645 -0.770 -21.433 1.00 87.62 292 ALA A N 1
ATOM 2170 C CA . ALA A 1 292 ? -7.694 -2.219 -21.667 1.00 87.62 292 ALA A CA 1
ATOM 2171 C C . ALA A 1 292 ? -7.216 -3.037 -20.451 1.00 87.62 292 ALA A C 1
ATOM 2173 O O . ALA A 1 292 ? -7.849 -4.026 -20.080 1.00 87.62 292 ALA A O 1
ATOM 2174 N N . ASP A 1 293 ? -6.141 -2.600 -19.790 1.00 88.50 293 ASP A N 1
ATOM 2175 C CA . ASP A 1 293 ? -5.624 -3.260 -18.588 1.00 88.50 293 ASP A CA 1
ATOM 2176 C C . ASP A 1 293 ? -6.539 -3.025 -17.378 1.00 88.50 293 ASP A C 1
ATOM 2178 O O . ASP A 1 293 ? -6.718 -3.918 -16.548 1.00 88.50 293 ASP A O 1
ATOM 2182 N N . ALA A 1 294 ? -7.154 -1.841 -17.296 1.00 89.62 294 ALA A N 1
ATOM 2183 C CA . ALA A 1 294 ? -8.169 -1.525 -16.296 1.00 89.62 294 ALA A CA 1
ATOM 2184 C C . ALA A 1 294 ? -9.402 -2.443 -16.434 1.00 89.62 294 ALA A C 1
ATOM 2186 O O . ALA A 1 294 ? -9.866 -3.015 -15.446 1.00 89.62 294 ALA A 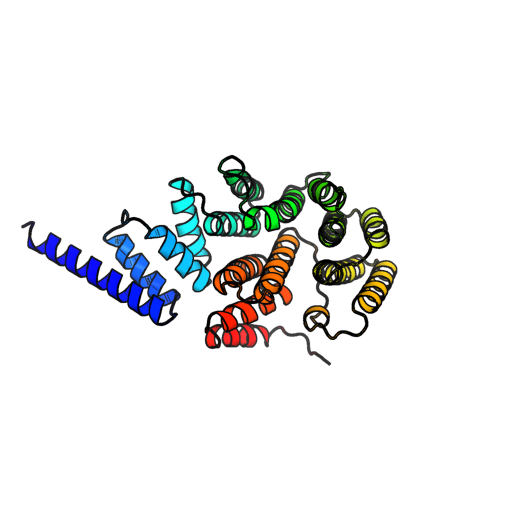O 1
ATOM 2187 N N . LEU A 1 295 ? -9.888 -2.655 -17.663 1.00 88.00 295 LEU A N 1
ATOM 2188 C CA . LEU A 1 295 ? -11.001 -3.562 -17.963 1.00 88.00 295 LEU A CA 1
ATOM 2189 C C . LEU A 1 295 ? -10.661 -5.022 -17.645 1.00 88.00 295 LEU A C 1
ATOM 2191 O O . LEU A 1 295 ? -11.452 -5.702 -16.993 1.00 88.00 295 LEU A O 1
ATOM 2195 N N . ALA A 1 296 ? -9.465 -5.487 -18.021 1.00 87.19 296 ALA A N 1
ATOM 2196 C CA . ALA A 1 296 ? -9.016 -6.843 -17.708 1.00 87.19 296 ALA A CA 1
ATOM 2197 C C . ALA A 1 296 ? -9.010 -7.117 -16.191 1.00 87.19 296 ALA A C 1
ATOM 2199 O O . ALA A 1 296 ? -9.385 -8.202 -15.741 1.00 87.19 296 ALA A O 1
ATOM 2200 N N . LEU A 1 297 ? -8.634 -6.116 -15.389 1.00 85.31 297 LEU A N 1
ATOM 2201 C CA . LEU A 1 297 ? -8.642 -6.206 -13.930 1.00 85.31 297 LEU A CA 1
ATOM 2202 C C . LEU A 1 297 ? -10.066 -6.285 -13.347 1.00 85.31 297 LEU A C 1
ATOM 2204 O O . LEU A 1 297 ? -10.291 -6.998 -12.365 1.00 85.31 297 LEU A O 1
ATOM 2208 N N . LEU A 1 298 ? -11.035 -5.593 -13.955 1.00 81.25 298 LEU A N 1
ATOM 2209 C CA . LEU A 1 298 ? -12.450 -5.678 -13.576 1.00 81.25 298 LEU A CA 1
ATOM 2210 C C . LEU A 1 298 ? -13.056 -7.040 -13.935 1.00 81.25 298 LEU A C 1
ATOM 2212 O O . LEU A 1 298 ? -13.778 -7.616 -13.120 1.00 81.25 298 LEU A O 1
ATOM 2216 N N . ASP A 1 299 ? -12.730 -7.588 -15.107 1.00 74.56 299 ASP A N 1
ATOM 2217 C CA . ASP A 1 299 ? -13.236 -8.890 -15.554 1.00 74.56 299 ASP A CA 1
ATOM 2218 C C . ASP A 1 299 ? -12.684 -10.051 -14.719 1.00 74.56 299 ASP A C 1
ATOM 2220 O O . ASP A 1 299 ? -13.440 -10.948 -14.337 1.00 74.56 299 ASP A O 1
ATOM 2224 N N . ALA A 1 300 ? -11.408 -9.996 -14.327 1.00 65.56 300 ALA A N 1
ATOM 2225 C CA . ALA A 1 300 ? -10.844 -10.928 -13.348 1.00 65.56 300 ALA A CA 1
ATOM 2226 C C . ALA A 1 300 ? -11.544 -10.820 -11.977 1.00 65.56 300 ALA A C 1
ATOM 2228 O O . ALA A 1 300 ? -11.659 -11.802 -11.244 1.00 65.56 300 ALA A O 1
ATOM 2229 N N . GLY A 1 301 ? -12.048 -9.629 -11.634 1.00 56.53 301 GLY A N 1
ATOM 2230 C CA . GLY A 1 301 ? -12.776 -9.367 -10.397 1.00 56.53 301 GLY A CA 1
ATOM 2231 C C . GLY A 1 301 ? -14.249 -9.768 -10.404 1.00 56.53 301 GLY A C 1
ATOM 2232 O O . GLY A 1 301 ? -14.774 -10.085 -9.337 1.00 56.53 301 GLY A O 1
ATOM 2233 N N . ARG A 1 302 ? -14.909 -9.823 -11.569 1.00 55.56 302 ARG A N 1
ATOM 2234 C CA . ARG A 1 302 ? -16.321 -10.237 -11.697 1.00 55.56 302 ARG A CA 1
ATOM 2235 C C . ARG A 1 302 ? -16.594 -11.651 -11.189 1.00 55.56 302 ARG A C 1
ATOM 2237 O O . ARG A 1 302 ? -17.712 -11.926 -10.775 1.00 55.56 302 ARG A O 1
ATOM 2244 N N . GLN A 1 303 ? -15.587 -12.521 -11.155 1.00 48.53 303 GLN A N 1
ATOM 2245 C CA . GLN A 1 303 ? -15.716 -13.869 -10.590 1.00 48.53 303 GLN A CA 1
ATOM 2246 C C . GLN A 1 303 ? -15.747 -13.895 -9.048 1.00 48.53 303 GLN A C 1
ATOM 2248 O O . GLN A 1 303 ? -16.099 -14.920 -8.472 1.00 48.53 303 GLN A O 1
ATOM 2253 N N . GLY A 1 304 ? -15.394 -12.789 -8.377 1.00 48.22 304 GLY A N 1
ATOM 2254 C CA . GLY A 1 304 ? -15.342 -12.674 -6.912 1.00 48.22 304 GLY A CA 1
ATOM 2255 C C . GLY A 1 304 ? -16.081 -11.463 -6.337 1.00 48.22 304 GLY A C 1
ATOM 2256 O O . GLY A 1 304 ? -15.945 -11.182 -5.147 1.00 48.22 304 GLY A O 1
ATOM 2257 N N . LEU A 1 305 ? -16.842 -10.730 -7.154 1.00 42.78 305 LEU A N 1
ATOM 2258 C CA . LEU A 1 305 ? -17.733 -9.685 -6.662 1.00 42.78 305 LEU A CA 1
ATOM 2259 C C . LEU A 1 305 ? -18.883 -10.350 -5.888 1.00 42.78 305 LEU A C 1
ATOM 2261 O O . LEU A 1 305 ? -19.585 -11.180 -6.472 1.00 42.78 305 LEU A O 1
ATOM 2265 N N . PRO A 1 306 ? -19.102 -10.025 -4.599 1.00 40.03 306 PRO A N 1
ATOM 2266 C CA . PRO A 1 306 ? -20.341 -10.420 -3.950 1.00 40.03 306 PRO A CA 1
ATOM 2267 C C . PRO A 1 306 ? -21.510 -9.818 -4.744 1.00 40.03 306 PRO A C 1
ATOM 2269 O O . PRO A 1 306 ? -21.367 -8.706 -5.264 1.00 40.03 306 PRO A O 1
ATOM 2272 N N . PRO A 1 307 ? -22.639 -10.535 -4.875 1.00 35.88 307 PRO A N 1
ATOM 2273 C CA . PRO A 1 307 ? -23.815 -9.994 -5.538 1.00 35.88 307 PRO A CA 1
ATOM 2274 C C . PRO A 1 307 ? -24.172 -8.677 -4.851 1.00 35.88 307 PRO A C 1
ATOM 2276 O O . PRO A 1 307 ? -24.420 -8.637 -3.645 1.00 35.88 307 PRO A O 1
ATOM 2279 N N . VAL A 1 308 ? -24.085 -7.581 -5.600 1.00 42.16 308 VAL A N 1
ATOM 2280 C CA . VAL A 1 308 ? -24.530 -6.281 -5.118 1.00 42.16 308 VAL A CA 1
ATOM 2281 C C . VAL A 1 308 ? -26.020 -6.221 -5.439 1.00 42.16 308 VAL A C 1
ATOM 2283 O O . VAL A 1 308 ? -26.375 -6.103 -6.611 1.00 42.16 308 VAL A O 1
ATOM 2286 N N . LEU A 1 309 ? -26.822 -6.310 -4.368 1.00 36.78 309 LEU A N 1
ATOM 2287 C CA . LEU A 1 309 ? -28.289 -6.439 -4.286 1.00 36.78 309 LEU A CA 1
ATOM 2288 C C . LEU A 1 309 ? -28.843 -7.853 -4.527 1.00 36.78 309 LEU A C 1
ATOM 2290 O O . LEU A 1 309 ? -28.783 -8.358 -5.668 1.00 36.78 309 LEU A O 1
#

Radius of gyration: 21.45 Å; Cα contacts (8 Å, |Δi|>4): 430; chains: 1; bounding box: 67×35×61 Å

Nearest PDB structures (foldseek):
  5nnp-assembly1_A  TM=4.280E-01  e=1.650E-02  Thermochaetoides thermophila DSM 1495
  8cqq-assembly1_A  TM=4.922E-01  e=6.128E-02  synthetic construct
  5nnr-assembly1_A  TM=4.261E-01  e=7.522E-02  Thermochaetoides thermophila
  3vtx-assembly2_B  TM=5.589E-01  e=1.081E+00  Candidatus Magnetobacterium bavaricum
  1fch-assembly2_B  TM=2.892E-01  e=5.845E-01  Homo sapiens

Secondary structure (DSSP, 8-state):
--HHHHHHHHHHHHHHHHHHHHHHHTT-HHHHHHHHHHHHHH-TT-TTHHHHHHHHHHHHT-HHHHHHHHHHHHHTT---HHHHHHHHHHHHHTT-HHHHHHHHHTTTTS-S--HHHHHHHHHHHHHHHHHHT-TTTTHHHHHHHTSSS--HHHHHHHHHHHHHTT-HHHHHHHHHH----SHHHHHHHHHHHHHHHHTT-HHHHHHHHHHHHHHHTT---GGGGSPP----SHHHHHHHHHHHHHHHHHTSTT--THHHHHHHHHHHHH-TT-HHHHHHHHHHHHHTT-HHHHHHHHHHHHTTPPP--

Organism: Sphingopyxis macrogoltabida (NCBI:txid33050)

pLDDT: mean 87.98, std 13.74, range [35.88, 98.38]